Protein AF-A0A3B0U8Y6-F1 (afdb_monomer)

Sequence (195 aa):
MSHQKHTKLQKPIGGKFGRNELGIMGAPCGEIKALSAKLINSLKKHWNVGYIDADHNAPEEEDWSALQNGAVSEFVDKIAFKRLDSLDASPDFRTIDLTLINANHHQAATQIAFVHPKKDLIKKQGKLTNVAMVVLEDSLDAIPDYLVAHINNTEVPVYKASEIEKITQFIDGWLRNRIPKLYGLVLAGGKSTRM

Nearest PDB structures (foldseek):
  4hi0-assembly1_F  TM=5.810E-01  e=1.007E-02  Helicobacter pylori 26695
  5xkt-assembly1_B  TM=5.640E-01  e=8.886E-03  Klebsiella pneumoniae subsp. rhinoscleromatis SB3432
  1ng1-assembly1_A  TM=4.894E-01  e=2.438E-01  Thermus aquaticus
  3iqx-assembly1_B  TM=4.165E-01  e=4.020E-01  Thermochaetoides thermophila
  3cwq-assembly1_A  TM=4.629E-01  e=5.904E+00  Synechocystis sp. PCC 6803

Mean predicted aligned error: 8.91 Å

Organism: NCBI:txid652676

Radius of gyration: 19.88 Å; Cα contacts (8 Å, |Δi|>4): 305; chains: 1; bounding box: 56×62×58 Å

pLDDT: mean 82.64, std 13.47, range [46.31, 98.25]

Solvent-accessible surface area (backbone atoms only — not comparable to full-atom values): 11820 Å² total; per-residue (Å²): 132,88,86,73,96,65,83,87,75,77,78,80,80,58,42,96,81,27,61,37,37,43,9,44,30,37,48,52,70,69,58,47,52,54,53,46,38,55,46,31,51,67,43,46,85,81,39,43,28,27,37,37,44,53,67,74,97,58,90,83,63,80,85,72,54,52,52,85,34,48,24,47,29,33,38,37,44,39,95,92,49,76,48,77,50,46,81,48,100,63,82,57,59,86,71,42,59,34,30,41,30,42,30,84,70,42,92,45,67,25,22,32,43,29,48,31,93,94,28,78,46,80,95,46,51,91,71,60,51,60,64,66,32,37,32,27,37,76,92,51,93,67,84,57,72,86,49,50,77,65,64,67,48,102,76,51,52,75,42,44,61,80,43,50,68,59,55,46,51,50,51,51,53,57,52,60,76,63,59,75,84,83,89,75,83,86,76,87,76,75,86,84,84,84,125

Structure (mmCIF, N/CA/C/O backbone):
data_AF-A0A3B0U8Y6-F1
#
_entry.id   AF-A0A3B0U8Y6-F1
#
loop_
_atom_site.group_PDB
_atom_site.id
_atom_site.type_symbol
_atom_site.label_atom_id
_atom_site.label_alt_id
_atom_site.label_comp_id
_atom_site.label_asym_id
_atom_site.label_entity_id
_atom_site.label_seq_id
_atom_site.pdbx_PDB_ins_code
_atom_site.Cartn_x
_atom_site.Cartn_y
_atom_site.Cartn_z
_atom_site.occupancy
_atom_site.B_iso_or_equiv
_atom_site.auth_seq_id
_atom_site.auth_comp_id
_atom_site.auth_asym_id
_atom_site.auth_atom_id
_atom_site.pdbx_PDB_model_num
ATOM 1 N N . MET A 1 1 ? -7.581 -39.361 -29.787 1.00 46.72 1 MET A N 1
ATOM 2 C CA . MET A 1 1 ? -6.809 -38.477 -28.885 1.00 46.72 1 MET A CA 1
ATOM 3 C C . MET A 1 1 ? -6.598 -37.150 -29.598 1.00 46.72 1 MET A C 1
ATOM 5 O O . MET A 1 1 ? -6.092 -37.161 -30.712 1.00 46.72 1 MET A O 1
ATOM 9 N N . SER A 1 2 ? -7.070 -36.037 -29.032 1.00 53.72 2 SER A N 1
ATOM 10 C CA . SER A 1 2 ? -6.960 -34.715 -29.665 1.00 53.72 2 SER A CA 1
ATOM 11 C C . SER A 1 2 ? -5.519 -34.213 -29.571 1.00 53.72 2 SER A C 1
ATOM 13 O O . SER A 1 2 ? -5.022 -33.975 -28.473 1.00 53.72 2 SER A O 1
ATOM 15 N N . HIS A 1 3 ? -4.842 -34.069 -30.709 1.00 62.75 3 HIS A N 1
ATOM 16 C CA . HIS A 1 3 ? -3.464 -33.591 -30.779 1.00 62.75 3 HIS A CA 1
ATOM 17 C C . HIS A 1 3 ? -3.400 -32.099 -30.419 1.00 62.75 3 HIS A C 1
ATOM 19 O O . HIS A 1 3 ? -3.890 -31.251 -31.165 1.00 62.75 3 HIS A O 1
ATOM 25 N N . GLN A 1 4 ? -2.775 -31.757 -29.292 1.00 59.44 4 GLN A N 1
ATOM 26 C CA . GLN A 1 4 ? -2.574 -30.369 -28.880 1.00 59.44 4 GLN A CA 1
ATOM 27 C C . GLN A 1 4 ? -1.135 -29.940 -29.212 1.00 59.44 4 GLN A C 1
ATOM 29 O O . GLN A 1 4 ? -0.196 -30.352 -28.542 1.00 59.44 4 GLN A O 1
ATOM 34 N N . LYS A 1 5 ? -0.953 -29.124 -30.264 1.00 67.12 5 LYS A N 1
ATOM 35 C CA . LYS A 1 5 ? 0.380 -28.695 -30.750 1.00 67.12 5 LYS A CA 1
ATOM 36 C C . LYS A 1 5 ? 1.151 -27.794 -29.773 1.00 67.12 5 LYS A C 1
ATOM 38 O O . LYS A 1 5 ? 2.372 -27.742 -29.846 1.00 67.12 5 LYS A O 1
ATOM 43 N N . HIS A 1 6 ? 0.455 -27.085 -28.883 1.00 63.34 6 HIS A N 1
ATOM 44 C CA . HIS A 1 6 ? 1.061 -26.142 -27.944 1.00 63.34 6 HIS A CA 1
ATOM 45 C C . HIS A 1 6 ? 0.531 -26.358 -26.527 1.00 63.34 6 HIS A C 1
ATOM 47 O O . HIS A 1 6 ? -0.679 -26.500 -26.318 1.00 63.34 6 HIS A O 1
ATOM 53 N N . THR A 1 7 ? 1.439 -26.340 -25.551 1.00 71.31 7 THR A N 1
ATOM 54 C CA . THR A 1 7 ? 1.111 -26.353 -24.123 1.00 71.31 7 THR A CA 1
ATOM 55 C C . THR A 1 7 ? 0.167 -25.196 -23.798 1.00 71.31 7 THR A C 1
ATOM 57 O O . THR A 1 7 ? 0.429 -24.051 -24.161 1.00 71.31 7 THR A O 1
ATOM 60 N N . LYS A 1 8 ? -0.938 -25.483 -23.098 1.00 71.38 8 LYS A N 1
ATOM 61 C CA . LYS A 1 8 ? -1.808 -24.448 -22.518 1.00 71.38 8 LYS A CA 1
ATOM 62 C C . LYS A 1 8 ? -1.050 -23.785 -21.369 1.00 71.38 8 LYS A C 1
ATOM 64 O O . LYS A 1 8 ? -1.099 -24.258 -20.238 1.00 71.38 8 LYS A O 1
ATOM 69 N N . LEU A 1 9 ? -0.310 -22.724 -21.677 1.00 69.75 9 LEU A N 1
ATOM 70 C CA . LEU A 1 9 ? 0.337 -21.900 -20.664 1.00 69.75 9 LEU A CA 1
ATOM 71 C C . LEU A 1 9 ? -0.748 -21.151 -19.887 1.00 69.75 9 LEU A C 1
ATOM 73 O O . LEU A 1 9 ? -1.579 -20.458 -20.478 1.00 69.75 9 LEU A O 1
ATOM 77 N N . GLN A 1 10 ? -0.757 -21.304 -18.565 1.00 65.56 10 GLN A N 1
ATOM 78 C CA . GLN A 1 10 ? -1.572 -20.449 -17.711 1.00 65.56 10 GLN A CA 1
ATOM 79 C C . GLN A 1 10 ? -1.030 -19.020 -17.804 1.00 65.56 10 GLN A C 1
ATOM 81 O O . GLN A 1 10 ? 0.185 -18.809 -17.794 1.00 65.56 10 GLN A O 1
ATOM 86 N N . LYS A 1 11 ? -1.927 -18.036 -17.937 1.00 60.00 11 LYS A N 1
ATOM 87 C CA . LYS A 1 11 ? -1.515 -16.629 -17.923 1.00 60.00 11 LYS A CA 1
ATOM 88 C C . LYS A 1 11 ? -0.836 -16.321 -16.581 1.00 60.00 11 LYS A C 1
ATOM 90 O O . LYS A 1 11 ? -1.328 -16.797 -15.557 1.00 60.00 11 LYS A O 1
ATOM 95 N N . PRO A 1 12 ? 0.253 -15.532 -16.570 1.00 63.16 12 PRO A N 1
ATOM 96 C CA . PRO A 1 12 ? 0.843 -15.061 -15.327 1.00 63.16 12 PRO A CA 1
ATOM 97 C C . PRO A 1 12 ? -0.217 -14.360 -14.475 1.00 63.16 12 PRO A C 1
ATOM 99 O O . PRO A 1 12 ? -1.010 -13.576 -14.999 1.00 63.16 12 PRO A O 1
ATOM 102 N N . ILE A 1 13 ? -0.226 -14.648 -13.177 1.00 68.75 13 ILE A N 1
ATOM 103 C CA . ILE A 1 13 ? -1.059 -13.929 -12.212 1.00 68.75 13 ILE A CA 1
ATOM 104 C C . ILE A 1 13 ? -0.556 -12.479 -12.167 1.00 68.75 13 ILE A C 1
ATOM 106 O O . ILE A 1 13 ? 0.648 -12.249 -12.053 1.00 68.75 13 ILE A O 1
ATOM 110 N N . GLY A 1 14 ? -1.464 -11.513 -12.298 1.00 71.06 14 GLY A N 1
ATOM 111 C CA . GLY A 1 14 ? -1.136 -10.090 -12.282 1.00 71.06 14 GLY A CA 1
ATOM 112 C C . GLY A 1 14 ? -2.376 -9.205 -12.309 1.00 71.06 14 GLY A C 1
ATOM 113 O O . GLY A 1 14 ? -3.480 -9.685 -12.581 1.00 71.06 14 GLY A O 1
ATOM 114 N N . GLY A 1 15 ? -2.187 -7.926 -11.999 1.00 80.69 15 GLY A N 1
ATOM 115 C CA . GLY A 1 15 ? -3.218 -6.902 -12.092 1.00 80.69 15 GLY A CA 1
ATOM 116 C C . GLY A 1 15 ? -3.096 -6.043 -13.355 1.00 80.69 15 GLY A C 1
ATOM 117 O O . GLY A 1 15 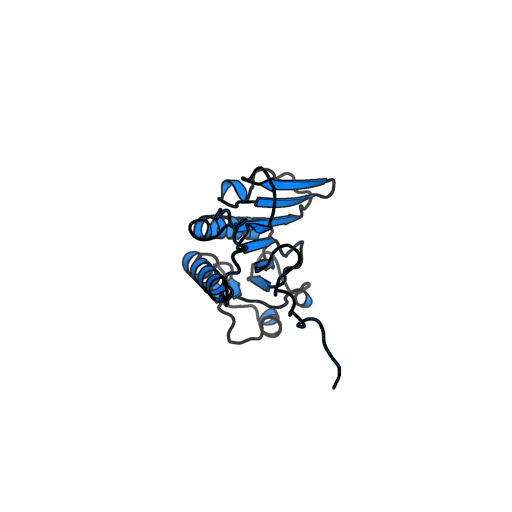? -2.466 -6.428 -14.341 1.00 80.69 15 GLY A O 1
ATOM 118 N N . LYS A 1 16 ? -3.766 -4.890 -13.348 1.00 84.19 16 LYS A N 1
ATOM 119 C CA . LYS A 1 16 ? -3.874 -3.968 -14.492 1.00 84.19 16 LYS A CA 1
ATOM 120 C C . LYS A 1 16 ? -2.579 -3.194 -14.797 1.00 84.19 16 LYS A C 1
ATOM 122 O O . LYS A 1 16 ? -2.317 -2.857 -15.946 1.00 84.19 16 LYS A O 1
ATOM 127 N N . PHE A 1 17 ? -1.821 -2.879 -13.766 1.00 83.25 17 PHE A N 1
ATOM 128 C CA . PHE A 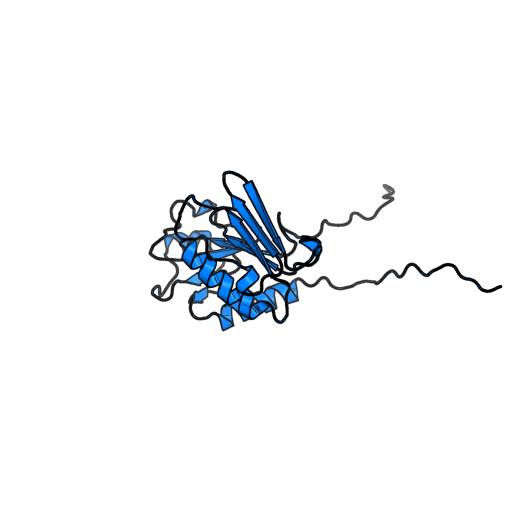1 17 ? -0.668 -1.995 -13.704 1.00 83.25 17 PHE A CA 1
ATOM 129 C C . PHE A 1 17 ? 0.639 -2.702 -13.320 1.00 83.25 17 PHE A C 1
ATOM 131 O O . PHE A 1 17 ? 1.711 -2.114 -13.441 1.00 83.25 17 PHE A O 1
ATOM 138 N N . GLY A 1 18 ? 0.580 -3.943 -12.841 1.00 84.12 18 GLY A N 1
ATOM 139 C CA . GLY A 1 18 ? 1.771 -4.708 -12.488 1.00 84.12 18 GLY A CA 1
ATOM 140 C C . GLY A 1 18 ? 1.474 -6.167 -12.165 1.00 84.12 18 GLY A C 1
ATOM 141 O O . GLY A 1 18 ? 0.327 -6.574 -11.983 1.00 84.12 18 GLY A O 1
ATOM 142 N N . ARG A 1 19 ? 2.528 -6.986 -12.078 1.00 85.62 19 ARG A N 1
ATOM 143 C CA . ARG A 1 19 ? 2.401 -8.386 -11.627 1.00 85.62 19 ARG A CA 1
ATOM 144 C C . ARG A 1 19 ? 1.978 -8.464 -10.165 1.00 85.62 19 ARG A C 1
ATOM 146 O O . ARG A 1 19 ? 1.111 -9.259 -9.815 1.00 85.62 19 ARG A O 1
ATOM 153 N N . ASN A 1 20 ? 2.576 -7.617 -9.335 1.00 91.94 20 ASN A N 1
ATOM 154 C CA . ASN A 1 20 ? 2.226 -7.482 -7.933 1.00 91.94 20 ASN A CA 1
ATOM 155 C C . ASN A 1 20 ? 1.648 -6.087 -7.710 1.00 91.94 20 ASN A C 1
ATOM 157 O O . ASN A 1 20 ? 2.334 -5.086 -7.902 1.00 91.94 20 ASN A O 1
ATOM 161 N N . GLU A 1 21 ? 0.388 -6.035 -7.297 1.00 92.12 21 GLU A N 1
ATOM 162 C CA . GLU A 1 21 ? -0.312 -4.794 -6.986 1.00 92.12 21 GLU A CA 1
ATOM 163 C C . GLU A 1 21 ? -0.836 -4.831 -5.568 1.00 92.12 21 GLU A C 1
ATOM 165 O O . GLU A 1 21 ? -1.469 -5.812 -5.175 1.00 92.12 21 GLU A O 1
ATOM 170 N N . LEU A 1 22 ? -0.629 -3.738 -4.840 1.00 95.19 22 LEU A N 1
ATOM 171 C CA . LEU A 1 22 ? -1.249 -3.515 -3.543 1.00 95.19 22 LEU A CA 1
ATOM 172 C C . LEU A 1 22 ? -1.938 -2.154 -3.541 1.00 95.19 22 LEU A C 1
ATOM 174 O O . LEU A 1 22 ? -1.300 -1.102 -3.548 1.00 95.19 22 LEU A O 1
ATOM 178 N N . GLY A 1 23 ? -3.268 -2.190 -3.552 1.00 95.38 23 GLY A N 1
ATOM 179 C CA . GLY A 1 23 ? -4.106 -1.003 -3.490 1.00 95.38 23 GLY A CA 1
ATOM 180 C C . GLY A 1 23 ? -4.459 -0.621 -2.064 1.00 95.38 23 GLY A C 1
ATOM 181 O O . GLY A 1 23 ? -5.107 -1.401 -1.376 1.00 95.38 23 GLY A O 1
ATOM 182 N N . ILE A 1 24 ? -4.103 0.582 -1.631 1.00 95.88 24 ILE A N 1
ATOM 183 C CA . ILE A 1 24 ? -4.460 1.099 -0.307 1.00 95.88 24 ILE A CA 1
ATOM 184 C C . ILE A 1 24 ? -5.806 1.817 -0.419 1.00 95.88 24 ILE A C 1
ATOM 186 O O . ILE A 1 24 ? -5.938 2.773 -1.183 1.00 95.88 24 ILE A O 1
ATOM 190 N N . MET A 1 25 ? -6.820 1.352 0.310 1.00 92.50 25 MET A N 1
ATOM 191 C CA . MET A 1 25 ? -8.179 1.902 0.262 1.00 92.50 25 MET A CA 1
ATOM 192 C C . MET A 1 25 ? -8.695 2.198 1.666 1.00 92.50 25 MET A C 1
ATOM 194 O O . MET A 1 25 ? -8.497 1.398 2.570 1.00 92.50 25 MET A O 1
ATOM 198 N N . GLY A 1 26 ? -9.430 3.302 1.822 1.00 91.19 26 GLY A N 1
ATOM 199 C CA . GLY A 1 26 ? -10.205 3.575 3.039 1.00 91.19 26 GLY A CA 1
ATOM 200 C C . GLY A 1 26 ? -9.745 4.753 3.878 1.00 91.19 26 GLY A C 1
ATOM 201 O O . GLY A 1 26 ? -10.502 5.207 4.722 1.00 91.19 26 GLY A O 1
ATOM 202 N N . ALA A 1 27 ? -8.590 5.338 3.568 1.00 92.69 27 ALA A N 1
ATOM 203 C CA . ALA A 1 27 ? -8.106 6.551 4.218 1.00 92.69 27 ALA A CA 1
ATOM 204 C C . ALA A 1 27 ? -8.152 7.777 3.278 1.00 92.69 27 ALA A C 1
ATOM 206 O O . ALA A 1 27 ? -8.321 7.629 2.053 1.00 92.69 27 ALA A O 1
ATOM 207 N N . PRO A 1 28 ? -8.082 9.013 3.815 1.00 92.19 28 PRO A N 1
ATOM 208 C CA . PRO A 1 28 ? -7.858 10.221 3.016 1.00 92.19 28 PRO A CA 1
ATOM 209 C C . PRO A 1 28 ? -6.634 10.081 2.095 1.00 92.19 28 PRO A C 1
ATOM 211 O O . PRO A 1 28 ? -5.704 9.349 2.420 1.00 92.19 28 PRO A O 1
ATOM 214 N N . CYS A 1 29 ? -6.627 10.756 0.940 1.00 90.25 29 CYS A N 1
ATOM 215 C CA . CYS A 1 29 ? -5.552 10.582 -0.049 1.00 90.25 29 CYS A CA 1
ATOM 216 C C . CYS A 1 29 ? -4.181 10.984 0.514 1.00 90.25 29 CYS A C 1
ATOM 218 O O . CYS A 1 29 ? -3.234 10.222 0.351 1.00 90.25 29 CYS A O 1
ATOM 220 N N . GLY A 1 30 ? -4.103 12.073 1.287 1.00 90.94 30 GLY A N 1
ATOM 221 C CA . GLY A 1 30 ? -2.889 12.451 2.018 1.00 90.94 30 GLY A CA 1
ATOM 222 C C . GLY A 1 30 ? -2.358 11.360 2.961 1.00 90.94 30 GLY A C 1
ATOM 223 O O . GLY A 1 30 ? -1.163 11.087 2.961 1.00 90.94 30 GLY A O 1
ATOM 224 N N . GLU A 1 31 ? -3.229 10.658 3.693 1.00 93.81 31 GLU A N 1
ATOM 225 C CA . GLU A 1 31 ? -2.825 9.552 4.584 1.00 93.81 31 GLU A CA 1
ATOM 226 C C . GLU A 1 31 ? -2.324 8.335 3.793 1.00 93.81 31 GLU A C 1
ATOM 228 O O . GLU A 1 31 ? -1.347 7.685 4.166 1.00 93.81 31 GLU A O 1
ATOM 233 N N . ILE A 1 32 ? -2.956 8.043 2.652 1.00 94.50 32 ILE A N 1
ATOM 234 C CA . ILE A 1 32 ? -2.502 6.986 1.739 1.00 94.50 32 ILE A CA 1
ATOM 235 C C . ILE A 1 32 ? -1.136 7.333 1.152 1.00 94.50 32 ILE A C 1
ATOM 237 O O . ILE A 1 32 ? -0.259 6.468 1.113 1.00 94.50 32 ILE A O 1
ATOM 241 N N . LYS A 1 33 ? -0.936 8.580 0.716 1.00 93.94 33 LYS A N 1
ATOM 242 C CA . LYS A 1 33 ? 0.350 9.086 0.220 1.00 93.94 33 LYS A CA 1
ATOM 243 C C . LYS A 1 33 ? 1.423 9.012 1.305 1.00 93.94 33 LYS A C 1
ATOM 245 O O . LYS A 1 33 ? 2.512 8.508 1.042 1.00 93.94 33 LYS A O 1
ATOM 250 N N . ALA A 1 34 ? 1.107 9.412 2.537 1.00 94.81 34 ALA A N 1
ATOM 251 C CA . ALA A 1 34 ? 2.023 9.340 3.673 1.00 94.81 34 ALA A CA 1
ATOM 252 C C . ALA A 1 34 ? 2.438 7.896 4.002 1.00 94.81 34 ALA A C 1
ATOM 254 O O . ALA A 1 34 ? 3.629 7.615 4.151 1.00 94.81 34 ALA A O 1
ATOM 255 N N . LEU A 1 35 ? 1.484 6.960 4.062 1.00 96.88 35 LEU A N 1
ATOM 256 C CA . LEU A 1 35 ? 1.784 5.540 4.257 1.00 96.88 35 LEU A CA 1
ATOM 257 C C . LEU A 1 35 ? 2.609 4.983 3.087 1.00 96.88 35 LEU A C 1
ATOM 259 O O . LEU A 1 35 ? 3.621 4.321 3.308 1.00 96.88 35 LEU A O 1
ATOM 263 N N . SER A 1 36 ? 2.224 5.300 1.848 1.00 96.94 36 SER A N 1
ATOM 264 C CA . SER A 1 36 ? 2.934 4.855 0.641 1.00 96.94 36 SER A CA 1
ATOM 265 C C . SER A 1 36 ? 4.378 5.345 0.627 1.00 96.94 36 SER A C 1
ATOM 267 O O . SER A 1 36 ? 5.276 4.550 0.385 1.00 96.94 36 SER A O 1
ATOM 269 N N . ALA A 1 37 ? 4.623 6.616 0.955 1.00 96.12 37 ALA A N 1
ATOM 270 C CA . ALA A 1 37 ? 5.963 7.194 1.040 1.00 96.12 37 ALA A CA 1
ATOM 271 C C . ALA A 1 37 ? 6.859 6.428 2.025 1.00 96.12 37 ALA A C 1
ATOM 273 O O . ALA A 1 37 ? 7.983 6.054 1.683 1.00 96.12 37 ALA A O 1
ATOM 274 N N . LYS A 1 38 ? 6.341 6.125 3.223 1.00 97.06 38 LYS A N 1
ATOM 275 C CA . LYS A 1 38 ? 7.064 5.330 4.225 1.00 97.06 38 LYS A CA 1
ATOM 276 C C . LYS A 1 38 ? 7.364 3.916 3.717 1.00 97.06 38 LYS A C 1
ATOM 278 O 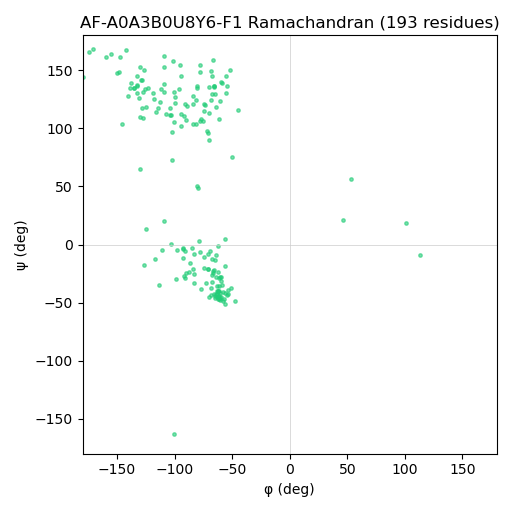O . LYS A 1 38 ? 8.490 3.447 3.861 1.00 97.06 38 LYS A O 1
ATOM 283 N N . LEU A 1 39 ? 6.389 3.256 3.089 1.00 97.62 39 LEU A N 1
ATOM 284 C CA . LEU A 1 39 ? 6.559 1.907 2.540 1.00 97.62 39 LEU A CA 1
ATOM 285 C C . LEU A 1 39 ? 7.574 1.870 1.396 1.00 97.62 39 LEU A C 1
ATOM 287 O O . LEU A 1 39 ? 8.462 1.023 1.403 1.00 97.62 39 LEU A O 1
ATOM 291 N N . ILE A 1 40 ? 7.482 2.804 0.449 1.00 97.06 40 ILE A N 1
ATOM 292 C CA . ILE A 1 40 ? 8.427 2.952 -0.664 1.00 97.06 40 ILE A CA 1
ATOM 293 C C . ILE A 1 40 ? 9.845 3.112 -0.115 1.00 97.06 40 ILE A C 1
ATOM 295 O O . ILE A 1 40 ? 10.747 2.365 -0.494 1.00 97.06 40 ILE A O 1
ATOM 299 N N . ASN A 1 41 ? 10.036 4.037 0.828 1.00 96.62 41 ASN A N 1
ATOM 300 C CA . ASN A 1 41 ? 11.346 4.305 1.405 1.00 96.62 41 ASN A CA 1
ATOM 301 C C . ASN A 1 41 ? 11.940 3.081 2.128 1.00 96.62 41 ASN A C 1
ATOM 303 O O . ASN A 1 41 ? 13.151 2.864 2.068 1.00 96.62 41 ASN A O 1
ATOM 307 N N . SER A 1 42 ? 11.105 2.270 2.781 1.00 96.62 42 SER A N 1
ATOM 308 C CA . SER A 1 42 ? 11.541 1.049 3.465 1.00 96.62 42 SER A CA 1
ATOM 309 C C . SER A 1 42 ? 11.821 -0.114 2.502 1.00 96.62 42 SER A C 1
ATOM 311 O O . SER A 1 42 ? 12.790 -0.849 2.694 1.00 96.62 42 SER A O 1
ATOM 313 N N . LEU A 1 43 ? 11.017 -0.272 1.446 1.00 96.56 43 LEU A N 1
ATOM 314 C CA . LEU A 1 43 ? 11.099 -1.393 0.499 1.00 96.56 43 LEU A CA 1
ATOM 315 C C . LEU A 1 43 ? 12.157 -1.202 -0.598 1.00 96.56 43 LEU A C 1
ATOM 317 O O . LEU A 1 43 ? 12.692 -2.199 -1.089 1.00 96.56 43 LEU A O 1
ATOM 321 N N . LYS A 1 44 ? 12.516 0.044 -0.947 1.00 93.88 44 LYS A N 1
ATOM 322 C CA . LYS A 1 44 ? 13.430 0.359 -2.068 1.00 93.88 44 LYS A CA 1
ATOM 323 C C . LYS A 1 44 ? 14.807 -0.307 -2.003 1.00 93.88 44 LYS A C 1
ATOM 325 O O . LYS A 1 44 ? 15.511 -0.368 -3.002 1.00 93.88 44 LYS A O 1
ATOM 330 N N . LYS A 1 45 ? 15.227 -0.789 -0.827 1.00 91.81 45 LYS A N 1
ATOM 331 C CA . LYS A 1 45 ? 16.498 -1.517 -0.660 1.00 91.81 45 LYS A CA 1
ATOM 332 C C . LYS A 1 45 ? 16.502 -2.879 -1.356 1.00 91.81 45 LYS A C 1
ATOM 334 O O . LYS A 1 45 ? 17.574 -3.386 -1.674 1.00 91.81 45 LYS A O 1
ATOM 339 N N . HIS A 1 46 ? 15.331 -3.484 -1.533 1.00 93.44 46 HIS A N 1
ATOM 340 C CA . HIS A 1 46 ? 15.192 -4.850 -2.039 1.00 93.44 46 HIS A CA 1
ATOM 341 C C . HIS A 1 46 ? 14.265 -4.961 -3.247 1.00 93.44 46 HIS A C 1
ATOM 343 O O . HIS A 1 46 ? 14.332 -5.968 -3.946 1.00 93.44 46 HIS A O 1
ATOM 349 N N . TRP A 1 47 ? 13.427 -3.952 -3.484 1.00 95.12 47 TRP A N 1
ATOM 350 C CA . TRP A 1 47 ? 12.370 -3.999 -4.485 1.00 95.12 47 TRP A CA 1
ATOM 351 C C . TRP A 1 47 ? 12.290 -2.693 -5.262 1.00 95.12 47 TRP A C 1
ATOM 353 O O . TRP A 1 47 ? 12.329 -1.610 -4.676 1.00 95.12 47 TRP A O 1
ATOM 363 N N . ASN A 1 48 ? 12.078 -2.800 -6.568 1.00 93.38 48 ASN A N 1
ATOM 364 C CA . ASN A 1 48 ? 11.692 -1.673 -7.400 1.00 93.38 48 ASN A CA 1
ATOM 365 C C . ASN A 1 48 ? 10.203 -1.389 -7.195 1.00 93.38 48 ASN A C 1
ATOM 367 O O . ASN A 1 48 ? 9.345 -2.147 -7.656 1.00 93.38 48 ASN A O 1
ATOM 371 N N . VAL A 1 49 ? 9.892 -0.305 -6.485 1.00 94.56 49 VAL A N 1
ATOM 372 C CA . VAL A 1 49 ? 8.509 0.068 -6.165 1.00 94.56 49 VAL A CA 1
ATOM 373 C C . VAL A 1 49 ? 8.022 1.158 -7.114 1.00 94.56 49 VAL A C 1
ATOM 375 O O . VAL A 1 49 ? 8.665 2.198 -7.255 1.00 94.56 49 VAL A O 1
ATOM 378 N N . GLY A 1 50 ? 6.879 0.926 -7.754 1.00 93.38 50 GLY A N 1
ATOM 379 C CA . GLY A 1 50 ? 6.130 1.935 -8.497 1.00 93.38 50 GLY A CA 1
ATOM 380 C C . GLY A 1 50 ? 4.939 2.457 -7.699 1.00 93.38 50 GLY A C 1
ATOM 381 O O . GLY A 1 50 ? 4.426 1.765 -6.815 1.00 93.38 50 GLY A O 1
ATOM 382 N N . TYR A 1 51 ? 4.468 3.654 -8.036 1.00 93.81 51 TYR A N 1
ATOM 383 C CA . TYR A 1 51 ? 3.283 4.255 -7.427 1.00 93.81 51 TYR A CA 1
ATOM 384 C C . TYR A 1 51 ? 2.272 4.724 -8.472 1.00 93.81 51 TYR A C 1
ATOM 386 O O . TYR A 1 51 ? 2.651 5.239 -9.524 1.00 93.81 51 TYR A O 1
ATOM 394 N N . ILE A 1 52 ? 0.985 4.541 -8.178 1.00 91.12 52 ILE A N 1
ATOM 395 C CA . ILE A 1 52 ? -0.125 4.922 -9.052 1.00 91.12 52 ILE A CA 1
ATOM 396 C C . ILE A 1 52 ? -1.191 5.675 -8.274 1.00 91.12 52 ILE A C 1
ATOM 398 O O . ILE A 1 52 ? -1.694 5.185 -7.260 1.00 91.12 52 ILE A O 1
ATOM 402 N N . ASP A 1 53 ? -1.601 6.816 -8.817 1.00 8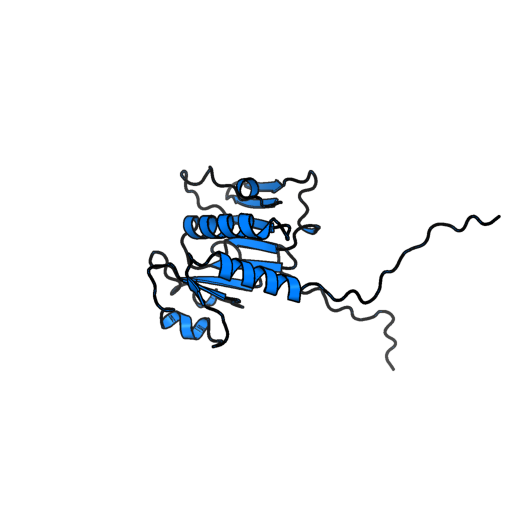9.44 53 ASP A N 1
ATOM 403 C CA . ASP A 1 53 ? -2.650 7.662 -8.258 1.00 89.44 53 ASP A CA 1
ATOM 404 C C . ASP A 1 53 ? -3.536 8.284 -9.352 1.00 89.44 53 ASP A C 1
ATOM 406 O O . ASP A 1 53 ? -3.199 8.262 -10.539 1.00 89.44 53 ASP A O 1
ATOM 410 N N . ALA A 1 54 ? -4.667 8.861 -8.948 1.00 83.50 54 ALA A N 1
ATOM 411 C CA . ALA A 1 54 ? -5.440 9.775 -9.782 1.00 83.50 54 ALA A CA 1
ATOM 412 C C . ALA A 1 54 ? -5.824 11.018 -8.982 1.00 83.50 54 ALA A C 1
ATOM 414 O O . ALA A 1 54 ? -6.261 10.925 -7.837 1.00 83.50 54 ALA A O 1
ATOM 415 N N . ASP A 1 55 ? -5.695 12.183 -9.606 1.00 70.38 55 ASP A N 1
ATOM 416 C CA . ASP A 1 55 ? -5.823 13.464 -8.915 1.00 70.38 55 ASP A CA 1
ATOM 417 C C . ASP A 1 55 ? -7.289 13.864 -8.650 1.00 70.38 55 ASP A C 1
ATOM 419 O O . ASP A 1 55 ? -8.222 13.456 -9.352 1.00 70.38 55 ASP A O 1
ATOM 423 N N . HIS A 1 56 ? -7.489 14.678 -7.612 1.00 58.62 56 HIS A N 1
ATOM 424 C CA . HIS A 1 56 ? -8.749 15.252 -7.142 1.00 58.62 56 HIS A CA 1
ATOM 425 C C . HIS A 1 56 ? -8.618 16.766 -6.946 1.00 58.62 56 HIS A C 1
ATOM 427 O O . HIS A 1 56 ? -8.783 17.221 -5.828 1.00 58.62 56 HIS A O 1
ATOM 433 N N . ASN A 1 57 ? -8.387 17.555 -8.003 1.00 52.88 57 ASN A N 1
ATOM 434 C CA . ASN A 1 57 ? -8.677 19.006 -8.055 1.00 52.88 57 ASN A CA 1
ATOM 435 C C . ASN A 1 57 ? -8.243 19.872 -6.837 1.00 52.88 57 ASN A C 1
ATOM 437 O O . ASN A 1 57 ? -8.794 20.955 -6.642 1.00 52.88 57 ASN A O 1
ATOM 441 N N . ALA A 1 58 ? -7.296 19.420 -6.011 1.00 50.19 58 ALA A N 1
ATOM 442 C CA . ALA A 1 58 ? -6.948 20.045 -4.743 1.00 50.19 58 ALA A CA 1
ATOM 443 C C . ALA A 1 58 ? -5.631 20.810 -4.932 1.00 50.19 58 ALA A C 1
ATOM 445 O O . ALA A 1 58 ? -4.595 20.173 -5.116 1.00 50.19 58 ALA A O 1
ATOM 446 N N . PRO A 1 59 ? -5.645 22.154 -4.884 1.00 46.31 59 PRO A N 1
ATOM 447 C CA . PRO A 1 59 ? -4.462 22.980 -5.144 1.00 46.31 59 PRO A CA 1
ATOM 448 C C . PRO A 1 59 ? -3.310 22.793 -4.141 1.00 46.31 59 PRO A C 1
ATOM 450 O O . PRO A 1 59 ? -2.238 23.344 -4.345 1.00 46.31 59 PRO A O 1
ATOM 453 N N . GLU A 1 60 ? -3.523 22.060 -3.043 1.00 47.75 60 GLU A N 1
ATOM 454 C CA . GLU A 1 60 ? -2.586 21.970 -1.913 1.00 47.75 60 GLU A CA 1
ATOM 455 C C . GLU A 1 60 ? -1.676 20.725 -1.931 1.00 47.75 60 GLU A C 1
ATOM 457 O O . GLU A 1 60 ? -0.787 20.619 -1.092 1.00 47.75 60 GLU A O 1
ATOM 462 N N . GLU A 1 61 ? -1.845 19.782 -2.869 1.00 54.62 61 GLU A N 1
ATOM 463 C CA . GLU A 1 61 ? -1.067 18.524 -2.902 1.00 54.62 61 GLU A CA 1
ATOM 464 C C . GLU A 1 61 ? -0.040 18.440 -4.055 1.00 54.62 61 GLU A C 1
ATOM 466 O O . GLU A 1 61 ? 0.386 17.342 -4.422 1.00 54.62 61 GLU A O 1
ATOM 471 N N . GLU A 1 62 ? 0.367 19.567 -4.651 1.00 56.88 62 GLU A N 1
ATOM 472 C CA . GLU A 1 62 ? 1.250 19.563 -5.835 1.00 56.88 62 GLU A CA 1
ATOM 473 C C . GLU A 1 62 ? 2.706 19.137 -5.555 1.00 56.88 62 GLU A C 1
ATOM 475 O O . GLU A 1 62 ? 3.371 18.657 -6.475 1.00 56.88 62 GLU A O 1
ATOM 480 N N . ASP A 1 63 ? 3.177 19.214 -4.306 1.00 67.44 63 ASP A N 1
ATOM 481 C CA . ASP A 1 63 ? 4.586 18.957 -3.956 1.00 67.44 63 ASP A CA 1
ATOM 482 C C . ASP A 1 63 ? 4.910 17.503 -3.574 1.00 67.44 63 ASP A C 1
ATOM 484 O O . ASP A 1 63 ? 6.076 17.159 -3.370 1.00 67.44 63 ASP A O 1
ATOM 488 N N . TRP A 1 64 ? 3.915 16.617 -3.474 1.00 83.19 64 TRP A N 1
ATOM 489 C CA . TRP A 1 64 ? 4.188 15.216 -3.151 1.00 83.19 64 TRP A CA 1
ATOM 490 C C . TRP A 1 64 ? 4.554 14.420 -4.408 1.00 83.19 64 TRP A C 1
ATOM 492 O O . TRP A 1 64 ? 3.795 14.388 -5.377 1.00 83.19 64 TRP A O 1
ATOM 502 N N . SER A 1 65 ? 5.685 13.711 -4.363 1.00 86.06 65 SER A N 1
ATOM 503 C CA . SER A 1 65 ? 6.053 12.719 -5.377 1.00 86.06 65 SER A CA 1
ATOM 504 C C . SER A 1 65 ? 6.578 11.436 -4.740 1.00 86.06 65 SER A C 1
ATOM 506 O O . SER A 1 65 ? 7.450 11.443 -3.861 1.00 86.06 65 SER A O 1
ATOM 508 N N . ALA A 1 66 ? 6.097 10.302 -5.239 1.00 86.50 66 ALA A N 1
ATOM 509 C CA . ALA A 1 66 ? 6.611 8.988 -4.884 1.00 86.50 66 ALA A CA 1
ATOM 510 C C . ALA A 1 66 ? 8.103 8.838 -5.233 1.00 86.50 66 ALA A C 1
ATOM 512 O O . ALA A 1 66 ? 8.837 8.163 -4.506 1.00 86.50 66 ALA A O 1
ATOM 513 N N . LEU A 1 67 ? 8.578 9.501 -6.297 1.00 88.06 67 LEU A N 1
ATOM 514 C CA . LEU A 1 67 ? 9.981 9.441 -6.722 1.00 88.06 67 LEU A CA 1
ATOM 515 C C . LEU A 1 67 ? 10.924 10.020 -5.663 1.00 88.06 67 LEU A C 1
ATOM 517 O O . LEU A 1 67 ? 11.956 9.422 -5.365 1.00 88.06 67 LEU A O 1
ATOM 521 N N . GLN A 1 68 ? 10.541 11.126 -5.016 1.00 89.25 68 GLN A N 1
ATOM 522 C CA . GLN A 1 68 ? 11.323 11.729 -3.924 1.00 89.25 68 GLN A CA 1
ATOM 523 C C . GLN A 1 68 ? 11.467 10.790 -2.716 1.00 89.25 68 GLN A C 1
ATOM 525 O O . GLN A 1 68 ? 12.423 10.891 -1.949 1.00 89.25 68 GLN A O 1
ATOM 530 N N . ASN A 1 69 ? 10.546 9.836 -2.570 1.00 89.19 69 ASN A N 1
ATOM 531 C CA . ASN A 1 69 ? 10.557 8.833 -1.509 1.00 89.19 69 ASN A CA 1
ATOM 532 C C . ASN A 1 69 ? 11.275 7.532 -1.923 1.00 89.19 69 ASN A C 1
ATOM 534 O O . ASN A 1 69 ? 11.483 6.642 -1.094 1.00 89.19 69 ASN A O 1
ATOM 538 N N . GLY A 1 70 ? 11.739 7.449 -3.174 1.00 88.62 70 GLY A N 1
ATOM 539 C CA . GLY A 1 70 ? 12.523 6.338 -3.712 1.00 88.62 70 GLY A CA 1
ATOM 540 C C . GLY A 1 70 ? 11.739 5.351 -4.573 1.00 88.62 70 GLY A C 1
ATOM 541 O O . GLY A 1 70 ? 12.215 4.233 -4.761 1.00 88.62 70 GLY A O 1
ATOM 542 N N . ALA A 1 71 ? 10.560 5.727 -5.078 1.00 86.62 71 ALA A N 1
ATOM 543 C CA . ALA A 1 71 ? 9.902 4.957 -6.128 1.00 86.62 71 ALA A CA 1
ATOM 544 C C . ALA A 1 71 ? 10.700 5.070 -7.433 1.00 86.62 71 ALA A C 1
ATOM 546 O O . ALA A 1 71 ? 11.318 6.100 -7.701 1.00 86.62 71 ALA A O 1
ATOM 547 N N . VAL A 1 72 ? 10.664 4.026 -8.259 1.00 87.12 72 VAL A N 1
ATOM 548 C CA . VAL A 1 72 ? 11.333 4.022 -9.574 1.00 87.12 72 VAL A CA 1
ATOM 549 C C . VAL A 1 72 ? 10.447 4.598 -10.681 1.00 87.12 72 VAL A C 1
ATOM 551 O O . VAL A 1 72 ? 10.944 5.087 -11.697 1.00 87.12 72 VAL A O 1
ATOM 554 N N . SER A 1 73 ? 9.126 4.560 -10.487 1.00 85.25 73 SER A N 1
ATOM 555 C CA . SER A 1 73 ? 8.155 5.196 -11.373 1.00 85.25 73 SER A CA 1
ATOM 556 C C . SER A 1 73 ? 6.908 5.639 -10.614 1.00 85.25 73 SER A C 1
ATOM 558 O O . SER A 1 73 ? 6.484 5.003 -9.647 1.00 85.25 73 SER A O 1
ATOM 560 N N . GLU A 1 74 ? 6.319 6.730 -11.081 1.00 85.00 74 GLU A N 1
ATOM 561 C CA . GLU A 1 74 ? 5.087 7.322 -10.593 1.00 85.00 74 GLU A CA 1
ATOM 562 C C . GLU A 1 74 ? 4.164 7.599 -11.782 1.00 85.00 74 GLU A C 1
ATOM 564 O O . GLU A 1 74 ? 4.548 8.266 -12.742 1.00 85.00 74 GLU A O 1
ATOM 569 N N . PHE A 1 75 ? 2.933 7.098 -11.719 1.00 84.94 75 PHE A N 1
ATOM 570 C CA . PHE A 1 75 ? 1.893 7.411 -12.692 1.00 84.94 75 PHE A CA 1
ATOM 571 C C . PHE A 1 75 ? 0.730 8.120 -12.003 1.00 84.94 75 PHE A C 1
ATOM 573 O O . PHE A 1 75 ? 0.145 7.590 -11.058 1.00 84.94 75 PHE A O 1
ATOM 580 N N . VAL A 1 76 ? 0.368 9.296 -12.511 1.00 82.56 76 VAL A N 1
ATOM 581 C CA . VAL A 1 76 ? -0.759 10.087 -12.011 1.00 82.56 76 VAL A CA 1
ATOM 582 C C . VAL A 1 76 ? -1.717 10.387 -13.157 1.00 82.56 76 VAL A C 1
ATOM 584 O O . VAL A 1 76 ? -1.362 11.060 -14.128 1.00 82.56 76 VAL A O 1
ATOM 587 N N . ASP A 1 77 ? -2.953 9.905 -13.039 1.00 80.06 77 ASP A N 1
ATOM 588 C CA . ASP A 1 77 ? -4.036 10.260 -13.956 1.00 80.06 77 ASP A CA 1
ATOM 589 C C . ASP A 1 77 ? -4.673 11.582 -13.497 1.00 80.06 77 ASP A C 1
ATOM 591 O O . ASP A 1 77 ? -5.396 11.620 -12.497 1.00 80.06 77 ASP A O 1
ATOM 595 N N . LYS A 1 78 ? -4.372 12.693 -14.181 1.00 76.88 78 LYS A N 1
ATOM 596 C CA . LYS A 1 78 ? -5.026 13.983 -13.928 1.00 76.88 78 LYS A CA 1
ATOM 597 C C . LYS A 1 78 ? -6.191 14.172 -14.892 1.00 76.88 78 LYS A C 1
ATOM 599 O O . LYS A 1 78 ? -6.185 13.685 -16.017 1.00 76.88 78 LYS A O 1
ATOM 604 N N . ILE A 1 79 ? -7.171 14.974 -14.478 1.00 72.56 79 ILE A N 1
ATOM 605 C CA . ILE A 1 79 ? -8.389 15.241 -15.264 1.00 72.56 79 ILE A CA 1
ATOM 606 C C . ILE A 1 79 ? -8.057 15.738 -16.684 1.00 72.56 79 ILE A C 1
ATOM 608 O O . ILE A 1 79 ? -8.716 15.343 -17.642 1.00 72.56 79 ILE A O 1
ATOM 612 N N . ALA A 1 80 ? -7.033 16.587 -16.825 1.00 75.06 80 ALA A N 1
ATOM 613 C CA . ALA A 1 80 ? -6.637 17.168 -18.109 1.00 75.06 80 ALA A CA 1
ATOM 614 C C . ALA A 1 80 ? -5.565 16.361 -18.865 1.00 75.06 80 ALA A C 1
ATOM 616 O O . ALA A 1 80 ? -5.483 16.455 -20.088 1.00 75.06 80 ALA A O 1
ATOM 617 N N . PHE A 1 81 ? -4.719 15.600 -18.164 1.00 72.06 81 PHE A N 1
ATOM 618 C CA . PHE A 1 81 ? -3.595 14.881 -18.764 1.00 72.06 81 PHE A CA 1
ATOM 619 C C . PHE A 1 81 ? -3.115 13.731 -17.879 1.00 72.06 81 PHE A C 1
ATOM 621 O O . PHE A 1 81 ? -3.331 13.714 -16.675 1.00 72.06 81 PHE A O 1
ATOM 628 N N . LYS A 1 82 ? -2.383 12.787 -18.467 1.00 78.12 82 LYS A N 1
ATOM 629 C CA . LYS A 1 82 ? -1.715 11.712 -17.725 1.00 78.12 82 LYS A CA 1
ATOM 630 C C . LYS A 1 82 ? -0.247 12.058 -17.553 1.00 78.12 82 LYS A C 1
ATOM 632 O O . LYS A 1 82 ? 0.399 12.423 -18.534 1.00 78.12 82 LYS A O 1
ATOM 637 N N . ARG A 1 83 ? 0.268 11.944 -16.329 1.00 79.88 83 ARG A N 1
ATOM 638 C CA . ARG A 1 83 ? 1.686 12.147 -16.016 1.00 79.88 83 ARG A CA 1
ATOM 639 C C . ARG A 1 83 ? 2.326 10.808 -15.686 1.00 79.88 83 ARG A C 1
ATOM 641 O O . ARG A 1 83 ? 1.775 10.036 -14.906 1.00 79.88 83 ARG A O 1
ATOM 648 N N . LEU A 1 84 ? 3.465 10.539 -16.305 1.00 79.38 84 LEU A N 1
ATOM 649 C CA . LEU A 1 84 ? 4.280 9.365 -16.040 1.00 79.38 84 LEU A CA 1
ATOM 650 C C . LEU A 1 84 ? 5.707 9.839 -15.817 1.00 79.38 84 LEU A C 1
ATOM 652 O O . LEU A 1 84 ? 6.364 10.271 -16.762 1.00 79.38 84 LEU A O 1
ATOM 656 N N . ASP A 1 85 ? 6.153 9.743 -14.575 1.00 76.19 85 ASP A N 1
ATOM 657 C CA . ASP A 1 85 ? 7.497 10.103 -14.160 1.00 76.19 85 ASP A CA 1
ATOM 658 C C . ASP A 1 85 ? 8.263 8.812 -13.828 1.00 76.19 85 ASP A C 1
ATOM 660 O O . ASP A 1 85 ? 7.723 7.860 -13.252 1.00 76.19 85 ASP A O 1
ATOM 664 N N . SER A 1 86 ? 9.527 8.723 -14.233 1.00 76.38 86 SER A N 1
ATOM 665 C CA . SER A 1 86 ? 10.372 7.557 -13.966 1.00 76.38 86 SER A CA 1
ATOM 666 C C . SER A 1 86 ? 11.828 7.972 -13.819 1.00 76.38 86 SER A C 1
ATOM 668 O O . SER A 1 86 ? 12.268 8.936 -14.442 1.00 76.38 86 SER A O 1
ATOM 670 N N . LEU A 1 87 ? 12.566 7.241 -12.980 1.00 72.00 87 LEU A N 1
ATOM 671 C CA . LEU A 1 87 ? 14.015 7.401 -12.850 1.00 72.00 87 LEU A CA 1
ATOM 672 C C . LEU A 1 87 ? 14.772 6.802 -14.046 1.00 72.00 87 LEU A C 1
ATOM 674 O O . LEU A 1 87 ? 15.906 7.202 -14.305 1.00 72.00 87 LEU A O 1
ATOM 678 N N . ASP A 1 88 ? 14.141 5.889 -14.790 1.00 64.12 88 ASP A N 1
ATOM 679 C CA . ASP A 1 88 ? 14.694 5.303 -16.006 1.00 64.12 88 ASP A CA 1
ATOM 680 C C . ASP A 1 88 ? 14.206 6.057 -17.251 1.00 64.12 88 ASP A C 1
ATOM 682 O O . ASP A 1 88 ? 13.055 6.482 -17.354 1.00 64.12 88 ASP A O 1
ATOM 686 N N . ALA A 1 89 ? 15.071 6.165 -18.265 1.00 52.12 89 ALA A N 1
ATOM 687 C CA . ALA A 1 89 ? 14.742 6.810 -19.543 1.00 52.12 89 ALA A CA 1
ATOM 688 C C . ALA A 1 89 ? 13.639 6.077 -20.340 1.00 52.12 89 ALA A C 1
ATOM 690 O O . ALA A 1 89 ? 13.105 6.615 -21.310 1.00 52.12 89 ALA A O 1
ATOM 691 N N . SER A 1 90 ? 13.303 4.845 -19.946 1.00 55.00 90 SER A N 1
ATOM 692 C CA . SER A 1 90 ? 12.153 4.100 -20.447 1.00 55.00 90 SER A CA 1
ATOM 693 C C . SER A 1 90 ? 11.200 3.879 -19.273 1.00 55.00 90 SER A C 1
ATOM 695 O O . SER A 1 90 ? 11.575 3.161 -18.349 1.00 55.00 90 SER A O 1
ATOM 697 N N . PRO A 1 91 ? 9.994 4.473 -19.276 1.00 53.56 91 PRO A N 1
ATOM 698 C CA . PRO A 1 91 ? 9.082 4.458 -18.132 1.00 53.56 91 PRO A CA 1
ATOM 699 C C . PRO A 1 91 ? 8.318 3.129 -18.037 1.00 53.56 91 PRO A C 1
ATOM 701 O O . PRO A 1 91 ? 7.088 3.065 -17.985 1.00 53.56 91 PRO A O 1
ATOM 704 N N . ASP A 1 92 ? 9.062 2.037 -18.123 1.00 62.34 92 ASP A N 1
ATOM 705 C CA . ASP A 1 92 ? 8.510 0.722 -18.314 1.00 62.34 92 ASP A CA 1
ATOM 706 C C . ASP A 1 92 ? 8.308 0.001 -16.985 1.00 62.34 92 ASP A C 1
ATOM 708 O O . ASP A 1 92 ? 9.253 -0.431 -16.330 1.00 62.34 92 ASP A O 1
ATOM 712 N N . PHE A 1 93 ? 7.043 -0.215 -16.629 1.00 66.75 93 PHE A N 1
ATOM 713 C CA . PHE A 1 93 ? 6.640 -0.979 -15.447 1.00 66.75 93 PHE A CA 1
ATOM 714 C C . PHE A 1 93 ? 7.085 -2.456 -15.478 1.00 66.75 93 PHE A C 1
ATOM 716 O O . PHE A 1 93 ? 6.849 -3.189 -14.518 1.00 66.75 93 PHE A O 1
ATOM 723 N N . ARG A 1 94 ? 7.754 -2.926 -16.541 1.00 68.56 94 ARG A N 1
ATOM 724 C CA . ARG A 1 94 ? 8.374 -4.260 -16.602 1.00 68.56 94 ARG A CA 1
ATOM 725 C C . ARG A 1 94 ? 9.436 -4.498 -15.525 1.00 68.56 94 ARG A C 1
ATOM 727 O O . ARG A 1 94 ? 9.639 -5.660 -15.177 1.00 68.56 94 ARG A O 1
ATOM 734 N N . THR A 1 95 ? 10.114 -3.459 -15.034 1.00 77.25 95 THR A N 1
ATOM 735 C CA . THR A 1 95 ? 11.162 -3.578 -13.998 1.00 77.25 95 THR A CA 1
ATOM 736 C C . THR A 1 95 ? 10.630 -3.402 -12.577 1.00 77.25 95 THR A C 1
ATOM 738 O O . THR A 1 95 ? 11.397 -3.558 -11.627 1.00 77.25 95 THR A O 1
ATOM 741 N N . ILE A 1 96 ? 9.338 -3.091 -12.424 1.00 88.75 96 ILE A N 1
ATOM 742 C CA . ILE A 1 96 ? 8.696 -2.887 -11.127 1.00 88.75 96 ILE A CA 1
ATOM 743 C C . ILE A 1 96 ? 8.320 -4.230 -10.507 1.00 88.75 96 ILE A C 1
ATOM 745 O O . ILE A 1 96 ? 7.572 -5.027 -11.081 1.00 88.75 96 ILE A O 1
ATOM 749 N N . ASP A 1 97 ? 8.810 -4.442 -9.290 1.00 92.56 97 ASP A N 1
ATOM 750 C CA . ASP A 1 97 ? 8.516 -5.625 -8.493 1.00 92.56 97 ASP A CA 1
ATOM 751 C C . ASP A 1 97 ? 7.193 -5.483 -7.738 1.00 92.56 97 ASP A C 1
ATOM 753 O O . ASP A 1 97 ? 6.490 -6.478 -7.554 1.00 92.56 97 ASP A O 1
ATOM 757 N N . LEU A 1 98 ? 6.844 -4.260 -7.318 1.00 94.31 98 LEU A N 1
ATOM 758 C CA . LEU A 1 98 ? 5.609 -3.924 -6.605 1.00 94.31 98 LEU A CA 1
ATOM 759 C C . LEU A 1 98 ? 5.033 -2.592 -7.089 1.00 94.31 98 LEU A C 1
ATOM 761 O O . LEU A 1 98 ? 5.699 -1.563 -7.008 1.00 94.31 98 LEU A O 1
ATOM 765 N N . THR A 1 99 ? 3.756 -2.586 -7.460 1.00 94.12 99 THR A N 1
ATOM 766 C CA . THR A 1 99 ? 3.003 -1.357 -7.725 1.00 94.12 99 THR A CA 1
ATOM 767 C C . THR A 1 99 ? 2.079 -1.048 -6.548 1.00 94.12 99 THR A C 1
ATOM 769 O O . THR A 1 99 ? 1.101 -1.764 -6.310 1.00 94.12 99 THR A O 1
ATOM 772 N N . LEU A 1 100 ? 2.372 0.026 -5.813 1.00 96.25 100 LEU A N 1
ATOM 773 C CA . LEU A 1 100 ? 1.450 0.600 -4.834 1.00 96.25 100 LEU A CA 1
ATOM 774 C C . LEU A 1 100 ? 0.425 1.478 -5.551 1.00 96.25 100 LEU A C 1
ATOM 776 O O . LEU A 1 100 ? 0.774 2.267 -6.425 1.00 96.25 100 LEU A O 1
ATOM 780 N N . ILE A 1 101 ? -0.845 1.339 -5.186 1.00 94.56 101 ILE A N 1
ATOM 781 C CA . ILE A 1 101 ? -1.947 2.035 -5.855 1.00 94.56 101 ILE A CA 1
ATOM 782 C C . ILE A 1 101 ? -2.779 2.765 -4.804 1.00 94.56 101 ILE A C 1
ATOM 784 O O . ILE A 1 101 ? -3.214 2.159 -3.823 1.00 94.56 101 ILE A O 1
ATOM 788 N N . ASN A 1 102 ? -3.078 4.043 -5.022 1.00 93.88 102 ASN A N 1
ATOM 789 C CA . ASN A 1 102 ? -4.148 4.704 -4.287 1.00 93.88 102 ASN A CA 1
ATOM 790 C C . ASN A 1 102 ? -5.501 4.157 -4.762 1.00 93.88 102 ASN A C 1
ATOM 792 O O . ASN A 1 102 ? -6.089 4.587 -5.763 1.00 93.88 102 ASN A O 1
ATOM 796 N N . ALA A 1 103 ? -6.016 3.178 -4.021 1.00 92.19 103 ALA A N 1
ATOM 797 C CA . ALA A 1 103 ? -7.202 2.447 -4.423 1.00 92.19 103 ALA A CA 1
ATOM 798 C C . ALA A 1 103 ? -8.513 3.196 -4.169 1.00 92.19 103 ALA A C 1
ATOM 800 O O . ALA A 1 103 ? -9.590 2.701 -4.500 1.00 92.19 103 ALA A O 1
ATOM 801 N N . ASN A 1 104 ? -8.450 4.437 -3.675 1.00 89.88 104 ASN A N 1
ATOM 802 C CA . ASN A 1 104 ? -9.605 5.326 -3.736 1.00 89.88 104 ASN A CA 1
ATOM 803 C C . ASN A 1 104 ? -10.008 5.667 -5.179 1.00 89.88 104 ASN A C 1
ATOM 805 O O . ASN A 1 104 ? -11.194 5.932 -5.406 1.00 89.88 104 ASN A O 1
ATOM 809 N N . HIS A 1 105 ? -9.056 5.645 -6.119 1.00 86.94 105 HIS A N 1
ATOM 810 C CA . HIS A 1 105 ? -9.254 6.074 -7.507 1.00 86.94 105 HIS A CA 1
ATOM 811 C C . HIS A 1 105 ? -9.149 4.930 -8.514 1.00 86.94 105 HIS A C 1
ATOM 813 O O . HIS A 1 105 ? -9.894 4.893 -9.494 1.00 86.94 105 HIS A O 1
ATOM 819 N N . HIS A 1 106 ? -8.269 3.964 -8.253 1.00 87.06 106 HIS A N 1
ATOM 820 C CA . HIS A 1 106 ? -8.040 2.834 -9.144 1.00 87.06 106 HIS A CA 1
ATOM 821 C C . HIS A 1 106 ? -8.206 1.502 -8.422 1.00 87.06 106 HIS A C 1
ATOM 823 O O . HIS A 1 106 ? -7.675 1.287 -7.342 1.00 87.06 106 HIS A O 1
ATOM 829 N N . GLN A 1 107 ? -8.929 0.565 -9.030 1.00 86.88 107 GLN A N 1
ATOM 830 C CA . GLN A 1 107 ? -9.023 -0.778 -8.471 1.00 86.88 107 GLN A CA 1
ATOM 831 C C . GLN A 1 107 ? -7.677 -1.502 -8.606 1.00 86.88 107 GLN A C 1
ATOM 833 O O . GLN A 1 107 ? -7.066 -1.476 -9.674 1.00 86.88 107 GLN A O 1
ATOM 838 N N . ALA A 1 108 ? -7.262 -2.166 -7.529 1.00 88.94 108 ALA A N 1
ATOM 839 C CA . ALA A 1 108 ? -6.095 -3.040 -7.483 1.00 88.94 108 ALA A CA 1
ATOM 840 C C . ALA A 1 108 ? -6.523 -4.507 -7.365 1.00 88.94 108 ALA A C 1
ATOM 842 O O . ALA A 1 108 ? -7.587 -4.801 -6.813 1.00 88.94 108 ALA A O 1
ATOM 843 N N . ALA A 1 109 ? -5.683 -5.423 -7.852 1.00 89.44 109 ALA A N 1
ATOM 844 C CA . ALA A 1 109 ? -5.945 -6.863 -7.764 1.00 89.44 109 ALA A CA 1
ATOM 845 C C . ALA A 1 109 ? -5.910 -7.412 -6.323 1.00 89.44 109 ALA A C 1
ATOM 847 O O . ALA A 1 109 ? -6.641 -8.348 -5.998 1.00 89.44 109 ALA A O 1
ATOM 848 N N . THR A 1 110 ? -5.069 -6.837 -5.463 1.00 92.38 110 THR A N 1
ATOM 849 C CA . THR A 1 110 ? -4.980 -7.133 -4.027 1.00 92.38 110 THR A CA 1
ATOM 850 C C . THR A 1 110 ? -4.963 -5.818 -3.258 1.00 92.38 110 THR A C 1
ATOM 852 O O . THR A 1 110 ? -4.429 -4.820 -3.746 1.00 92.38 110 THR A O 1
ATOM 855 N N . GLN A 1 111 ? -5.580 -5.791 -2.077 1.00 93.00 111 GLN A N 1
ATOM 856 C CA . GLN A 1 111 ? -5.827 -4.548 -1.349 1.00 93.00 111 GLN A CA 1
ATOM 857 C C . GLN A 1 111 ? -5.302 -4.562 0.089 1.00 93.00 111 GLN A C 1
ATOM 859 O O . GLN A 1 111 ? -5.274 -5.594 0.757 1.00 93.00 111 GLN A O 1
ATOM 864 N N . ILE A 1 112 ? -4.935 -3.374 0.560 1.00 95.06 112 ILE A N 1
ATOM 865 C CA . ILE A 1 112 ? -4.722 -3.022 1.959 1.00 95.06 112 ILE A CA 1
ATOM 866 C C . ILE A 1 112 ? -5.943 -2.209 2.388 1.00 95.06 112 ILE A C 1
ATOM 868 O O . ILE A 1 112 ? -6.198 -1.128 1.845 1.00 95.06 112 ILE A O 1
ATOM 872 N N . ALA A 1 113 ? -6.703 -2.725 3.353 1.00 94.06 113 ALA A N 1
ATOM 873 C CA . ALA A 1 113 ? -7.803 -1.981 3.952 1.00 94.06 113 ALA A CA 1
ATOM 874 C C . ALA A 1 113 ? -7.233 -1.037 5.018 1.00 94.06 113 ALA A C 1
ATOM 876 O O . ALA A 1 113 ? -6.851 -1.482 6.096 1.00 94.06 113 ALA A O 1
ATOM 877 N N . PHE A 1 114 ? -7.143 0.255 4.708 1.00 94.94 114 PHE A N 1
ATOM 878 C CA . PHE A 1 114 ? -6.699 1.285 5.641 1.00 94.94 114 PHE A CA 1
ATOM 879 C C . PHE A 1 114 ? -7.920 1.916 6.318 1.00 94.94 114 PHE A C 1
ATOM 881 O O . PHE A 1 114 ? -8.624 2.732 5.726 1.00 94.94 114 PHE A O 1
ATOM 888 N N . VAL A 1 115 ? -8.186 1.511 7.557 1.00 93.06 115 VAL A N 1
ATOM 889 C CA . VAL A 1 115 ? -9.312 1.995 8.358 1.00 93.06 115 VAL A CA 1
ATOM 890 C C . VAL A 1 115 ? -8.923 3.303 9.035 1.00 93.06 115 VAL A C 1
ATOM 892 O O . VAL A 1 115 ? -7.972 3.343 9.813 1.00 93.06 115 VAL A O 1
ATOM 895 N N . HIS A 1 116 ? -9.667 4.371 8.751 1.00 93.06 116 HIS A N 1
ATOM 896 C CA . HIS A 1 116 ? -9.348 5.711 9.228 1.00 93.06 116 HIS A CA 1
ATOM 897 C C . HIS A 1 116 ? -10.615 6.461 9.687 1.00 93.06 116 HIS A C 1
ATOM 899 O O . HIS A 1 116 ? -11.591 6.508 8.938 1.00 93.06 116 HIS A O 1
ATOM 905 N N . PRO A 1 117 ? -10.621 7.143 10.851 1.00 87.44 117 PRO A N 1
ATOM 906 C CA . PRO A 1 117 ? -11.832 7.771 11.401 1.00 87.44 117 PRO A CA 1
ATOM 907 C C . PRO A 1 117 ? -12.406 8.888 10.513 1.00 87.44 117 PRO A C 1
ATOM 909 O O . PRO A 1 117 ? -13.616 9.028 10.376 1.00 87.44 117 PRO A O 1
ATOM 912 N N . LYS A 1 118 ? -11.542 9.670 9.849 1.00 86.00 118 LYS A N 1
ATOM 913 C CA . LYS A 1 118 ? -11.963 10.741 8.919 1.00 86.00 118 LYS A CA 1
ATOM 914 C C . LYS A 1 118 ? -12.559 10.242 7.592 1.00 86.00 118 LYS A C 1
ATOM 916 O O . LYS A 1 118 ? -13.010 11.066 6.797 1.00 86.00 118 LYS A O 1
ATOM 921 N N . LYS A 1 119 ? -12.515 8.938 7.292 1.00 81.56 119 LYS A N 1
ATOM 922 C CA . LYS A 1 119 ? -13.023 8.408 6.023 1.00 81.56 119 LYS A CA 1
ATOM 923 C C . LYS A 1 119 ? -13.634 7.033 6.216 1.00 81.56 119 LYS A C 1
ATOM 925 O O . LYS A 1 119 ? -12.949 6.026 6.307 1.00 81.56 119 LYS A O 1
ATOM 930 N N . ASP A 1 120 ? -14.955 7.016 6.224 1.00 74.44 120 ASP A N 1
ATOM 931 C CA . ASP A 1 120 ? -15.693 5.783 6.412 1.00 74.44 120 ASP A CA 1
ATOM 932 C C . ASP A 1 120 ? -15.789 4.973 5.102 1.00 74.44 120 ASP A C 1
ATOM 934 O O . ASP A 1 120 ? -16.066 5.504 4.017 1.00 74.44 120 ASP A O 1
ATOM 938 N N . LEU A 1 121 ? -15.574 3.664 5.213 1.00 77.50 121 LEU A N 1
ATOM 939 C CA . LEU A 1 121 ? -15.722 2.691 4.140 1.00 77.50 121 LEU A CA 1
ATOM 940 C C . LEU A 1 121 ? -17.164 2.190 3.968 1.00 77.50 121 LEU A C 1
ATOM 942 O O . LEU A 1 121 ? -17.405 1.462 3.010 1.00 77.50 121 LEU A O 1
ATOM 946 N N . ILE A 1 122 ? -18.135 2.599 4.798 1.00 71.25 122 ILE A N 1
ATOM 947 C CA . ILE A 1 122 ? -19.532 2.123 4.770 1.00 71.25 122 ILE A CA 1
ATOM 948 C C . ILE A 1 122 ? -20.130 2.117 3.358 1.00 71.25 122 ILE A C 1
ATOM 950 O O . ILE A 1 122 ? -20.668 1.113 2.902 1.00 71.25 122 ILE A O 1
ATOM 954 N N . LYS A 1 123 ? -19.986 3.215 2.608 1.00 73.19 123 LYS A N 1
ATOM 955 C CA . LYS A 1 123 ? -20.548 3.327 1.245 1.00 73.19 123 LYS A CA 1
ATOM 956 C C . LYS A 1 123 ? -19.731 2.588 0.176 1.00 73.19 123 LYS A C 1
ATOM 958 O O . LYS A 1 123 ? -20.127 2.551 -0.986 1.00 73.19 123 LYS A O 1
ATOM 963 N N . LYS A 1 124 ? -18.563 2.056 0.539 1.00 75.75 124 LYS A N 1
ATOM 964 C CA . LYS A 1 124 ? -17.588 1.413 -0.353 1.00 75.75 124 LYS A CA 1
ATOM 965 C C . LYS A 1 124 ? -17.229 -0.010 0.088 1.00 75.75 124 LYS A C 1
ATOM 967 O O . LYS A 1 124 ? -16.293 -0.568 -0.471 1.00 75.75 124 LYS A O 1
ATOM 972 N N . GLN A 1 125 ? -17.976 -0.616 1.014 1.00 70.38 125 GLN A N 1
ATOM 973 C CA . GLN A 1 125 ? -17.712 -1.971 1.518 1.00 70.38 125 GLN A CA 1
ATOM 974 C C . GLN A 1 125 ? -17.600 -2.996 0.376 1.00 70.38 125 GLN A C 1
ATOM 976 O O . GLN A 1 125 ? -16.644 -3.758 0.327 1.00 70.38 125 GLN A O 1
ATOM 981 N N . GLY A 1 126 ? -18.482 -2.921 -0.629 1.00 72.69 126 GLY A N 1
ATOM 982 C CA . GLY A 1 126 ? -18.430 -3.789 -1.816 1.00 72.69 126 GLY A CA 1
ATOM 983 C C . GLY A 1 126 ? -17.250 -3.546 -2.773 1.00 72.69 126 GLY A C 1
ATOM 984 O O . GLY A 1 126 ? -17.093 -4.288 -3.737 1.00 72.69 126 GLY A O 1
ATOM 985 N N . LYS A 1 127 ? -16.429 -2.511 -2.545 1.00 80.94 127 LYS A N 1
ATOM 986 C CA . LYS A 1 127 ? -15.178 -2.268 -3.288 1.00 80.94 127 LYS A CA 1
ATOM 987 C C . LYS A 1 127 ? -13.953 -2.884 -2.606 1.00 80.94 127 LYS A C 1
ATOM 989 O O . LYS A 1 127 ? -12.891 -2.916 -3.232 1.00 80.94 127 LYS A O 1
ATOM 994 N N . LEU A 1 128 ? -14.094 -3.346 -1.359 1.00 84.31 128 LEU A N 1
ATOM 995 C CA . LEU A 1 128 ? -13.071 -4.129 -0.677 1.00 84.31 128 LEU A CA 1
ATOM 996 C C . LEU A 1 128 ? -13.120 -5.559 -1.211 1.00 84.31 128 LEU A C 1
ATOM 998 O O . LEU A 1 128 ? -14.054 -6.312 -0.952 1.00 84.31 128 LEU A O 1
ATOM 1002 N N . THR A 1 129 ? -12.114 -5.920 -1.992 1.00 82.25 129 THR A N 1
ATOM 1003 C CA . THR A 1 129 ? -11.982 -7.223 -2.635 1.00 82.25 129 THR A CA 1
ATOM 1004 C C . THR A 1 129 ? -10.552 -7.714 -2.479 1.00 82.25 129 THR A C 1
ATOM 1006 O O . THR A 1 129 ? -9.621 -6.960 -2.758 1.00 82.25 129 THR A O 1
ATOM 1009 N N . ASN A 1 130 ? -10.372 -8.986 -2.109 1.00 88.38 130 ASN A N 1
ATOM 1010 C CA . ASN A 1 130 ? -9.052 -9.614 -1.977 1.00 88.38 130 ASN A CA 1
ATOM 1011 C C . ASN A 1 130 ? -8.100 -8.817 -1.056 1.00 88.38 130 ASN A C 1
ATOM 1013 O O . ASN A 1 130 ? -7.021 -8.377 -1.465 1.00 88.38 130 ASN A O 1
ATOM 1017 N N . VAL A 1 131 ? -8.545 -8.585 0.183 1.00 91.12 131 VAL A N 1
ATOM 1018 C CA . VAL A 1 131 ? -7.788 -7.856 1.209 1.00 91.12 131 VAL A CA 1
ATOM 1019 C C . VAL A 1 131 ? -6.658 -8.743 1.739 1.00 91.12 131 VAL A C 1
ATOM 1021 O O . VAL A 1 131 ? -6.912 -9.828 2.251 1.00 91.12 131 VAL A O 1
ATOM 1024 N N . ALA A 1 132 ? -5.410 -8.286 1.614 1.00 92.81 132 ALA A N 1
ATOM 1025 C CA . ALA A 1 132 ? -4.227 -9.006 2.095 1.00 92.81 132 ALA A CA 1
ATOM 1026 C C . ALA A 1 132 ? -3.837 -8.649 3.532 1.00 92.81 132 ALA A C 1
ATOM 1028 O O . ALA A 1 132 ? -3.243 -9.475 4.217 1.00 92.81 132 ALA A O 1
ATOM 1029 N N . MET A 1 133 ? -4.137 -7.426 3.972 1.00 94.62 133 MET A N 1
ATOM 1030 C CA . MET A 1 133 ? -3.927 -6.973 5.347 1.00 94.62 133 MET A CA 1
ATOM 1031 C C . MET A 1 133 ? -4.879 -5.824 5.683 1.00 94.62 133 MET A C 1
ATOM 1033 O O . MET A 1 133 ? -5.393 -5.142 4.785 1.00 94.62 133 MET A O 1
ATOM 1037 N N . VAL A 1 134 ? -5.024 -5.560 6.977 1.00 94.62 134 VAL A N 1
ATOM 1038 C CA . VAL A 1 134 ? -5.685 -4.365 7.498 1.00 94.62 134 VAL A CA 1
ATOM 1039 C C . VAL A 1 134 ? -4.660 -3.467 8.173 1.00 94.62 134 VAL A C 1
ATOM 1041 O O . VAL A 1 134 ? -3.846 -3.927 8.971 1.00 94.62 134 VAL A O 1
ATOM 1044 N N . VAL A 1 135 ? -4.727 -2.176 7.868 1.00 96.44 135 VAL A N 1
ATOM 1045 C CA . VAL A 1 135 ? -3.989 -1.133 8.577 1.00 96.44 135 VAL A CA 1
ATOM 1046 C C . VAL A 1 135 ? -5.003 -0.265 9.309 1.00 96.44 135 VAL A C 1
ATOM 1048 O O . VAL A 1 135 ? -5.924 0.269 8.695 1.00 96.44 135 VAL A O 1
ATOM 1051 N N . LEU A 1 136 ? -4.858 -0.146 10.620 1.00 95.81 136 LEU A N 1
ATOM 1052 C CA . LEU A 1 136 ? -5.660 0.732 11.459 1.00 95.81 136 LEU A CA 1
ATOM 1053 C C . LEU A 1 136 ? -4.910 2.041 11.661 1.00 95.81 136 LEU A C 1
ATOM 1055 O O . LEU A 1 136 ? -3.722 2.032 11.976 1.00 95.81 136 LEU A O 1
ATOM 1059 N N . GLU A 1 137 ? -5.596 3.167 11.515 1.00 95.75 137 GLU A N 1
ATOM 1060 C CA . GLU A 1 137 ? -5.089 4.423 12.061 1.00 95.75 137 GLU A CA 1
ATOM 1061 C C . GLU A 1 137 ? -4.820 4.260 13.572 1.00 95.75 137 GLU A C 1
ATOM 1063 O O . GLU A 1 137 ? -5.492 3.483 14.258 1.00 95.75 137 GLU A O 1
ATOM 1068 N N . ASP A 1 138 ? -3.784 4.929 14.080 1.00 93.94 138 ASP A N 1
ATOM 1069 C CA . ASP A 1 138 ? -3.215 4.628 15.394 1.00 93.94 138 ASP A CA 1
ATOM 1070 C C . ASP A 1 138 ? -4.206 4.821 16.554 1.00 93.94 138 ASP A C 1
ATOM 1072 O O . ASP A 1 138 ? -4.126 4.087 17.545 1.00 93.94 138 ASP A O 1
ATOM 1076 N N . SER A 1 139 ? -5.183 5.726 16.413 1.00 92.69 139 SER A N 1
ATOM 1077 C CA . SER A 1 139 ? -6.236 5.967 17.410 1.00 92.69 139 SER A CA 1
ATOM 1078 C C . SER A 1 139 ? -7.314 4.878 17.478 1.00 92.69 139 SER A C 1
ATOM 1080 O O . SER A 1 139 ? -8.120 4.885 18.406 1.00 92.69 139 SER A O 1
ATOM 1082 N N . LEU A 1 140 ? -7.352 3.938 16.526 1.00 91.75 140 LEU A N 1
ATOM 1083 C CA . LEU A 1 140 ? -8.374 2.888 16.458 1.00 91.75 140 LEU A CA 1
ATOM 1084 C C . LEU A 1 140 ? -7.871 1.562 17.017 1.00 91.75 140 LEU A C 1
ATOM 1086 O O . LEU A 1 140 ? -6.925 0.989 16.484 1.00 91.75 140 LEU A O 1
ATOM 1090 N N . ASP A 1 141 ? -8.529 1.017 18.034 1.00 88.62 141 ASP A N 1
ATOM 1091 C CA . ASP A 1 141 ? -8.085 -0.227 18.683 1.00 88.62 141 ASP A CA 1
ATOM 1092 C C . ASP A 1 141 ? -8.541 -1.508 17.982 1.00 88.62 141 ASP A C 1
ATOM 1094 O O . ASP A 1 141 ? -7.934 -2.563 18.161 1.00 88.62 141 ASP A O 1
ATOM 1098 N N . ALA A 1 142 ? -9.591 -1.425 17.168 1.00 88.44 142 ALA A N 1
ATOM 1099 C CA . ALA A 1 142 ? -10.162 -2.574 16.485 1.00 88.44 142 ALA A CA 1
ATOM 1100 C C . ALA A 1 142 ? -10.734 -2.200 15.1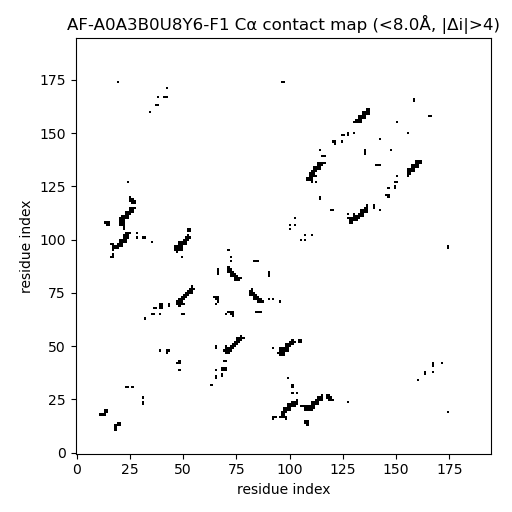16 1.00 88.44 142 ALA A C 1
ATOM 1102 O O . ALA A 1 142 ? -11.030 -1.039 14.823 1.00 88.44 142 ALA A O 1
ATOM 1103 N N . ILE A 1 143 ? -10.917 -3.222 14.281 1.00 88.00 143 ILE A N 1
ATOM 1104 C CA . ILE A 1 143 ? -11.657 -3.101 13.027 1.00 88.00 143 ILE A CA 1
ATOM 1105 C C . ILE A 1 143 ? -13.134 -2.841 13.368 1.00 88.00 143 ILE A C 1
ATOM 1107 O O . ILE A 1 143 ? -13.706 -3.611 14.136 1.00 88.00 143 ILE A O 1
ATOM 1111 N N . PRO A 1 144 ? -13.777 -1.814 12.787 1.00 86.69 144 PRO A N 1
ATOM 1112 C CA . PRO A 1 144 ? -15.203 -1.580 12.974 1.00 86.69 144 PRO A CA 1
ATOM 1113 C C . PRO A 1 144 ? -16.061 -2.774 12.530 1.00 86.69 144 PRO A C 1
ATOM 1115 O O . PRO A 1 144 ? -15.837 -3.325 11.449 1.00 86.69 144 PRO A O 1
ATOM 1118 N N . ASP A 1 145 ? -17.097 -3.109 13.304 1.00 85.50 145 ASP A N 1
ATOM 1119 C CA . ASP A 1 145 ? -17.957 -4.289 13.092 1.00 85.50 145 ASP A CA 1
ATOM 1120 C C . ASP A 1 145 ? -18.504 -4.410 11.661 1.00 85.50 145 ASP A C 1
ATOM 1122 O O . ASP A 1 145 ? -18.564 -5.498 11.087 1.00 85.50 145 ASP A O 1
ATOM 1126 N N . TYR A 1 146 ? -18.847 -3.281 11.035 1.00 81.25 146 TYR A N 1
ATOM 1127 C CA . TYR A 1 146 ? -19.387 -3.258 9.673 1.00 81.25 146 TYR A CA 1
ATOM 1128 C C . TYR A 1 146 ? -18.378 -3.721 8.601 1.00 81.25 146 TYR A C 1
ATOM 1130 O O . TYR A 1 146 ? -18.781 -4.138 7.510 1.00 81.25 146 TYR 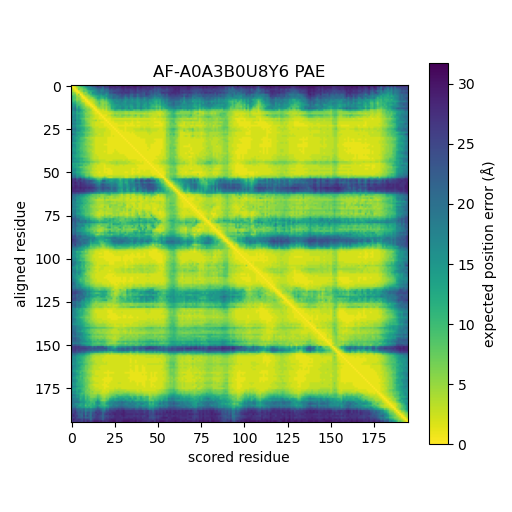A O 1
ATOM 1138 N N . LEU A 1 147 ? -17.071 -3.657 8.882 1.00 80.81 147 LEU A N 1
ATOM 1139 C CA . LEU A 1 147 ? -16.016 -4.157 7.996 1.00 80.81 147 LEU A CA 1
ATOM 1140 C C . LEU A 1 147 ? -15.652 -5.608 8.267 1.00 80.81 147 LEU A C 1
ATOM 1142 O O . LEU A 1 147 ? -15.190 -6.273 7.342 1.00 80.81 147 LEU A O 1
ATOM 1146 N N . VAL A 1 148 ? -15.888 -6.115 9.479 1.00 80.00 148 VAL A N 1
ATOM 1147 C CA . VAL A 1 148 ? -15.538 -7.493 9.859 1.00 80.00 148 VAL A CA 1
ATOM 1148 C C . VAL A 1 148 ? -16.159 -8.496 8.885 1.00 80.00 148 VAL A C 1
ATOM 1150 O O . VAL A 1 148 ? -15.461 -9.367 8.378 1.00 80.00 148 VAL A O 1
ATOM 1153 N N . ALA A 1 149 ? -17.429 -8.307 8.512 1.00 75.62 149 ALA A N 1
ATOM 1154 C CA . ALA A 1 149 ? -18.128 -9.175 7.560 1.00 75.62 149 ALA A CA 1
ATOM 1155 C C . ALA A 1 149 ? -17.576 -9.125 6.117 1.00 75.62 149 ALA A C 1
ATOM 1157 O O . ALA A 1 149 ? -17.767 -10.076 5.363 1.00 75.62 149 ALA A O 1
ATOM 1158 N N . HIS A 1 150 ? -16.887 -8.046 5.731 1.00 73.25 150 HIS A N 1
ATOM 1159 C CA . HIS A 1 150 ? -16.346 -7.837 4.377 1.00 73.25 150 HIS A CA 1
ATOM 1160 C C . HIS A 1 150 ? -14.863 -8.191 4.262 1.00 73.25 150 HIS A C 1
ATOM 1162 O O . HIS A 1 150 ? -14.393 -8.604 3.206 1.00 73.25 150 HIS A O 1
ATOM 1168 N N . ILE A 1 151 ? -14.128 -8.033 5.359 1.00 76.00 151 ILE A N 1
ATOM 1169 C CA . ILE A 1 151 ? -12.726 -8.431 5.487 1.00 76.00 151 ILE A CA 1
ATOM 1170 C C . ILE A 1 151 ? -12.625 -9.925 5.827 1.00 76.00 151 ILE A C 1
ATOM 1172 O O . ILE A 1 151 ? -11.529 -10.469 5.783 1.00 76.00 151 ILE A O 1
ATOM 1176 N N . ASN A 1 152 ? -13.764 -10.570 6.118 1.00 57.06 152 ASN A N 1
ATOM 1177 C CA . ASN A 1 152 ? -13.948 -11.870 6.762 1.00 57.06 152 ASN A CA 1
ATOM 1178 C C . ASN A 1 152 ? -13.124 -13.023 6.165 1.00 57.06 152 ASN A C 1
ATOM 1180 O O . ASN A 1 152 ? -13.627 -13.919 5.497 1.00 57.06 152 ASN A O 1
ATOM 1184 N N . ASN A 1 153 ? -11.841 -12.995 6.486 1.00 56.41 153 ASN A N 1
ATOM 1185 C CA . ASN A 1 153 ? -10.997 -14.124 6.772 1.00 56.41 153 ASN A CA 1
ATOM 1186 C C . ASN A 1 153 ? -10.362 -13.774 8.116 1.00 56.41 153 ASN A C 1
ATOM 1188 O O . ASN A 1 153 ? -9.610 -12.807 8.223 1.00 56.41 153 ASN A O 1
ATOM 1192 N N . THR A 1 154 ? -10.627 -14.579 9.138 1.00 53.31 154 THR A N 1
ATOM 1193 C CA . THR A 1 154 ? -9.988 -14.541 10.468 1.00 53.31 154 THR A CA 1
ATOM 1194 C C . THR A 1 154 ? -8.453 -14.674 10.442 1.00 53.31 154 THR A C 1
ATOM 1196 O O . THR A 1 154 ? -7.822 -14.736 11.489 1.00 53.31 154 THR A O 1
ATOM 1199 N N . GLU A 1 155 ? -7.845 -14.711 9.256 1.00 73.62 155 GLU A N 1
ATOM 1200 C CA . GLU A 1 155 ? -6.413 -14.868 8.999 1.00 73.62 155 GLU A CA 1
ATOM 1201 C C . GLU A 1 155 ? -5.752 -13.599 8.435 1.00 73.62 155 GLU A C 1
ATOM 1203 O O . GLU A 1 155 ? -4.537 -13.583 8.240 1.00 73.62 155 GLU A O 1
ATOM 1208 N N . VAL A 1 156 ? -6.515 -12.536 8.146 1.00 88.00 156 VAL A N 1
ATOM 1209 C CA . VAL A 1 156 ? -5.934 -11.294 7.618 1.00 88.00 156 VAL A CA 1
ATOM 1210 C C . VAL A 1 156 ? -5.192 -10.571 8.747 1.00 88.00 156 VAL A C 1
ATOM 1212 O O . VAL A 1 156 ? -5.817 -10.208 9.746 1.00 88.00 156 VAL A O 1
ATOM 1215 N N . PRO A 1 157 ? -3.874 -10.332 8.623 1.00 93.44 157 PRO A N 1
ATOM 1216 C CA . PRO A 1 157 ? -3.125 -9.646 9.662 1.00 93.44 157 PRO A CA 1
ATOM 1217 C C . PRO A 1 157 ? -3.558 -8.186 9.775 1.00 93.44 157 PRO A C 1
ATOM 1219 O O . PRO A 1 157 ? -3.873 -7.524 8.780 1.00 93.44 157 PRO A O 1
ATOM 1222 N N . VAL A 1 158 ? -3.539 -7.695 11.011 1.00 94.50 158 VAL A N 1
ATOM 1223 C CA . VAL A 1 158 ? -3.923 -6.332 11.373 1.00 94.50 158 VAL A CA 1
ATOM 1224 C C . VAL A 1 158 ? -2.716 -5.638 11.984 1.00 94.50 158 VAL A C 1
ATOM 1226 O O . VAL A 1 158 ? -2.086 -6.181 12.891 1.00 94.50 158 VAL A O 1
ATOM 1229 N N . TYR A 1 159 ? -2.415 -4.441 11.493 1.00 96.88 159 TYR A N 1
ATOM 1230 C CA . TYR A 1 159 ? -1.329 -3.598 11.986 1.00 96.88 159 TYR A CA 1
ATOM 1231 C C . TYR A 1 159 ? -1.837 -2.188 12.263 1.00 96.88 159 TYR A C 1
ATOM 1233 O O . TYR A 1 159 ? -2.773 -1.718 11.616 1.00 96.88 159 TYR A O 1
ATOM 1241 N N . LYS A 1 160 ? -1.196 -1.487 13.188 1.00 97.50 160 LYS A N 1
ATOM 1242 C CA . LYS A 1 160 ? -1.342 -0.040 13.354 1.00 97.50 160 LYS A CA 1
ATOM 1243 C C . LYS A 1 160 ? -0.527 0.685 12.276 1.00 97.50 160 LYS A C 1
ATOM 1245 O O . LYS A 1 160 ? 0.510 0.191 11.836 1.00 97.50 160 LYS A O 1
ATOM 1250 N N . ALA A 1 161 ? -0.973 1.860 11.839 1.00 96.94 161 ALA A N 1
ATOM 1251 C CA . ALA A 1 161 ? -0.304 2.651 10.803 1.00 96.94 161 ALA A CA 1
ATOM 1252 C C . ALA A 1 161 ? 1.125 3.064 11.204 1.00 96.94 161 ALA A C 1
ATOM 1254 O O . ALA A 1 161 ? 1.992 3.218 10.338 1.00 96.94 161 ALA A O 1
ATOM 1255 N N . SER A 1 162 ? 1.382 3.201 12.507 1.00 96.81 162 SER A N 1
ATOM 1256 C CA . SER A 1 162 ? 2.714 3.413 13.081 1.00 96.81 162 SER A CA 1
ATOM 1257 C C . SER A 1 162 ? 3.633 2.188 13.023 1.00 96.81 162 SER A C 1
ATOM 1259 O O . SER A 1 162 ? 4.849 2.363 13.046 1.00 96.81 162 SER A O 1
ATOM 1261 N N . GLU A 1 163 ? 3.110 0.965 12.890 1.00 97.81 163 GLU A N 1
ATOM 1262 C CA . GLU A 1 163 ? 3.895 -0.280 12.840 1.00 97.81 163 GLU A CA 1
ATOM 1263 C C . GLU A 1 163 ? 4.487 -0.531 11.443 1.00 97.81 163 GLU A C 1
ATOM 1265 O O . GLU A 1 163 ? 4.360 -1.612 10.856 1.00 97.81 163 GLU A O 1
ATOM 1270 N N . ILE A 1 164 ? 5.144 0.490 10.890 1.00 97.62 164 ILE A N 1
ATOM 1271 C CA . ILE A 1 164 ? 5.636 0.501 9.513 1.00 97.62 164 ILE A CA 1
ATOM 1272 C C . ILE A 1 164 ? 6.618 -0.638 9.235 1.00 97.62 164 ILE A C 1
ATOM 1274 O O . ILE A 1 164 ? 6.598 -1.210 8.142 1.00 97.62 164 ILE A O 1
ATOM 1278 N N . GLU A 1 165 ? 7.439 -1.024 10.211 1.00 97.50 165 GLU A N 1
ATOM 1279 C CA . GLU A 1 165 ? 8.378 -2.137 10.087 1.00 97.50 165 GLU A CA 1
ATOM 1280 C C . GLU A 1 165 ? 7.640 -3.465 9.899 1.00 97.50 165 GLU A C 1
ATOM 1282 O O . GLU A 1 165 ? 8.016 -4.253 9.031 1.00 97.50 165 GLU A O 1
ATOM 1287 N N . LYS A 1 166 ? 6.554 -3.695 10.651 1.00 98.19 166 LYS A N 1
ATOM 1288 C CA . LYS A 1 166 ? 5.751 -4.924 10.547 1.00 98.19 166 LYS A CA 1
ATOM 1289 C C . LYS A 1 166 ? 5.019 -4.990 9.212 1.00 98.19 166 LYS A C 1
ATOM 1291 O O . LYS A 1 166 ? 5.042 -6.030 8.555 1.00 98.19 166 LYS A O 1
ATOM 1296 N N . ILE A 1 167 ? 4.434 -3.871 8.781 1.00 98.25 167 ILE A N 1
ATOM 1297 C CA . ILE A 1 167 ? 3.761 -3.764 7.479 1.00 98.25 167 ILE A CA 1
ATOM 1298 C C . ILE A 1 167 ? 4.767 -4.029 6.350 1.00 98.25 167 ILE A C 1
ATOM 1300 O O . ILE A 1 167 ? 4.510 -4.836 5.457 1.00 98.25 167 ILE A O 1
ATOM 1304 N N . THR A 1 168 ? 5.944 -3.402 6.413 1.00 97.75 168 THR A N 1
ATOM 1305 C CA . THR A 1 168 ? 7.019 -3.594 5.429 1.00 97.75 168 THR A CA 1
ATOM 1306 C C . THR A 1 168 ? 7.476 -5.052 5.389 1.00 97.75 168 THR A C 1
ATOM 1308 O O . THR A 1 168 ? 7.593 -5.624 4.307 1.00 97.75 168 THR A O 1
ATOM 1311 N N . GLN A 1 169 ? 7.701 -5.674 6.551 1.00 98.00 169 GLN A N 1
ATOM 1312 C CA . GLN A 1 169 ? 8.129 -7.070 6.646 1.00 98.00 169 GLN A CA 1
ATOM 1313 C C . GLN A 1 169 ? 7.085 -8.026 6.061 1.00 98.00 169 GLN A C 1
ATOM 1315 O O . GLN A 1 169 ? 7.444 -8.973 5.357 1.00 98.00 169 GLN A O 1
ATOM 1320 N N . PHE A 1 170 ? 5.798 -7.769 6.307 1.00 97.75 170 PHE A N 1
ATOM 1321 C CA . PHE A 1 170 ? 4.729 -8.536 5.681 1.00 97.75 170 PHE A CA 1
ATOM 1322 C C . PHE A 1 170 ? 4.775 -8.411 4.153 1.00 97.75 170 PHE A C 1
ATOM 1324 O O . PHE A 1 170 ? 4.722 -9.427 3.461 1.00 97.75 170 PHE A O 1
ATOM 1331 N N . ILE A 1 171 ? 4.899 -7.190 3.617 1.00 97.44 171 ILE A N 1
ATOM 1332 C CA . ILE A 1 171 ? 4.939 -6.958 2.163 1.00 97.44 171 ILE A CA 1
ATOM 1333 C C . ILE A 1 171 ? 6.165 -7.629 1.534 1.00 97.44 171 ILE A C 1
ATOM 1335 O O . ILE A 1 171 ? 6.031 -8.278 0.499 1.00 97.44 171 ILE A O 1
ATOM 1339 N N . ASP A 1 172 ? 7.338 -7.535 2.164 1.00 97.25 172 ASP A N 1
ATOM 1340 C CA . ASP A 1 172 ? 8.551 -8.220 1.704 1.00 97.25 172 ASP A CA 1
ATOM 1341 C C . ASP A 1 172 ? 8.338 -9.741 1.634 1.00 97.25 172 ASP A C 1
ATOM 1343 O O . ASP A 1 172 ? 8.574 -10.352 0.591 1.00 97.25 172 ASP A O 1
ATOM 1347 N N . GLY A 1 173 ? 7.795 -10.355 2.692 1.00 96.38 173 GLY A N 1
ATOM 1348 C CA . GLY A 1 173 ? 7.455 -11.780 2.691 1.00 96.38 173 GLY A CA 1
ATOM 1349 C C . GLY A 1 173 ? 6.420 -12.145 1.619 1.00 96.38 173 GLY A C 1
ATOM 1350 O O . GLY A 1 173 ? 6.568 -13.149 0.916 1.00 96.38 173 GLY A O 1
ATOM 1351 N N . TRP A 1 174 ? 5.401 -11.303 1.441 1.00 94.94 174 TRP A N 1
ATOM 1352 C CA . TRP A 1 174 ? 4.371 -11.468 0.416 1.00 94.94 174 TRP A CA 1
ATOM 1353 C C . TRP A 1 174 ? 4.952 -11.426 -1.006 1.00 94.94 174 TRP A C 1
ATOM 1355 O O . TRP A 1 174 ? 4.564 -12.248 -1.838 1.00 94.94 174 TRP A O 1
ATOM 1365 N N . LEU A 1 175 ? 5.920 -10.543 -1.277 1.00 94.44 175 LEU A N 1
ATOM 1366 C CA . LEU A 1 175 ? 6.633 -10.471 -2.557 1.00 94.44 175 LEU A CA 1
ATOM 1367 C C . LEU A 1 175 ? 7.563 -11.670 -2.770 1.00 94.44 175 LEU A C 1
ATOM 1369 O O . LEU A 1 175 ? 7.529 -12.284 -3.838 1.00 94.44 175 LEU A O 1
ATOM 1373 N N . ARG A 1 176 ? 8.346 -12.068 -1.757 1.00 94.38 176 ARG A N 1
ATOM 1374 C CA . ARG A 1 176 ? 9.249 -13.235 -1.848 1.00 94.38 176 ARG A CA 1
ATOM 1375 C C . A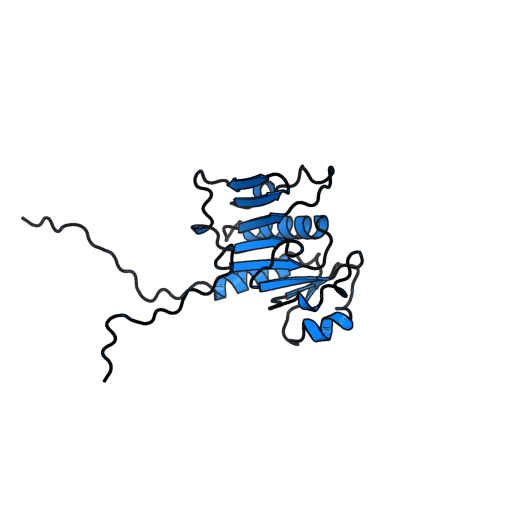RG A 1 176 ? 8.501 -14.518 -2.186 1.00 94.38 176 ARG A C 1
ATOM 1377 O O . ARG A 1 176 ? 8.954 -15.285 -3.032 1.00 94.38 176 ARG A O 1
ATOM 1384 N N . ASN A 1 177 ? 7.327 -14.718 -1.590 1.00 90.94 177 ASN A N 1
ATOM 1385 C CA . ASN A 1 177 ? 6.472 -15.877 -1.860 1.00 90.94 177 ASN A CA 1
ATOM 1386 C C . ASN A 1 177 ? 5.871 -15.884 -3.276 1.00 90.94 177 ASN A C 1
ATOM 1388 O O . ASN A 1 177 ? 5.336 -16.903 -3.714 1.00 90.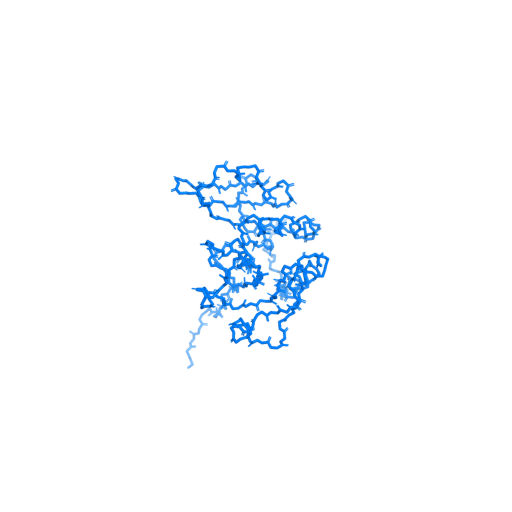94 177 ASN A O 1
ATOM 1392 N N . ARG A 1 178 ? 5.959 -14.762 -3.998 1.00 89.50 178 ARG A N 1
ATOM 1393 C CA . ARG A 1 178 ? 5.477 -14.595 -5.375 1.00 89.50 178 ARG A CA 1
ATOM 1394 C C . ARG A 1 178 ? 6.593 -14.621 -6.412 1.00 89.50 178 ARG A C 1
ATOM 1396 O O . ARG A 1 178 ? 6.299 -14.535 -7.604 1.00 89.50 178 ARG A O 1
ATOM 1403 N N . ILE A 1 179 ? 7.850 -14.792 -5.996 1.00 85.25 179 ILE A N 1
ATOM 1404 C CA . ILE A 1 179 ? 8.943 -15.048 -6.933 1.00 85.25 179 ILE A CA 1
ATOM 1405 C C . ILE A 1 179 ? 8.671 -16.403 -7.606 1.00 85.25 179 ILE A C 1
ATOM 1407 O O . ILE A 1 179 ? 8.603 -17.432 -6.923 1.00 85.25 179 ILE A O 1
ATOM 1411 N N . PRO A 1 180 ? 8.493 -16.447 -8.938 1.00 77.88 180 PRO A N 1
ATOM 1412 C CA . PRO A 1 180 ? 8.221 -17.697 -9.624 1.00 77.88 180 PRO A CA 1
ATOM 1413 C C . PRO A 1 180 ? 9.435 -18.621 -9.521 1.00 77.88 180 PRO A C 1
ATOM 1415 O O . PRO A 1 180 ? 10.574 -18.204 -9.735 1.00 77.88 180 PRO A O 1
ATOM 1418 N N . LYS A 1 181 ? 9.192 -19.905 -9.241 1.00 78.62 181 LYS A N 1
ATOM 1419 C CA . LYS A 1 181 ? 10.244 -20.924 -9.311 1.00 78.62 181 LYS A CA 1
ATOM 1420 C C . LYS A 1 181 ? 10.787 -20.975 -10.741 1.00 78.62 181 LYS A C 1
ATOM 1422 O O . LYS A 1 181 ? 10.029 -21.192 -11.688 1.00 78.62 181 LYS A O 1
ATOM 1427 N N . LEU A 1 182 ? 12.093 -20.779 -10.898 1.00 77.81 182 LEU A N 1
ATOM 1428 C CA . LEU A 1 182 ? 12.758 -20.921 -12.188 1.00 77.81 182 LEU A CA 1
ATOM 1429 C C . LEU A 1 182 ? 12.902 -22.414 -12.505 1.00 77.81 182 LEU A C 1
ATOM 1431 O O . LEU A 1 182 ? 13.729 -23.098 -11.913 1.00 77.81 182 LEU A O 1
ATOM 1435 N N . TYR A 1 183 ? 12.093 -22.921 -13.434 1.00 75.69 183 TYR A N 1
ATOM 1436 C CA . TYR A 1 183 ? 12.146 -24.333 -13.840 1.00 75.69 183 TYR A CA 1
ATOM 1437 C C . TYR A 1 183 ? 13.171 -24.616 -14.945 1.00 75.69 183 TYR A C 1
ATOM 1439 O O . TYR A 1 183 ? 13.529 -25.766 -15.173 1.00 75.69 183 TYR A O 1
ATOM 1447 N N . GLY A 1 184 ? 13.660 -23.585 -15.633 1.00 75.56 184 GLY A N 1
ATOM 1448 C CA . GLY A 1 184 ? 14.671 -23.736 -16.670 1.00 75.56 184 GLY A CA 1
ATOM 1449 C C . GLY A 1 184 ? 15.056 -22.401 -17.288 1.00 75.56 184 GLY A C 1
ATOM 1450 O O . GLY A 1 184 ? 14.217 -21.517 -17.455 1.00 75.56 184 GLY A O 1
ATOM 1451 N N . LEU A 1 185 ? 16.335 -22.270 -17.628 1.00 78.62 185 LEU A N 1
ATOM 1452 C CA . LEU A 1 185 ? 16.895 -21.141 -18.359 1.00 78.62 185 LEU A CA 1
ATOM 1453 C C . LEU A 1 185 ? 17.224 -21.616 -19.775 1.00 78.62 185 LEU A C 1
ATOM 1455 O O . LEU A 1 185 ? 18.106 -22.452 -19.960 1.00 78.62 185 LEU A O 1
ATOM 1459 N N . VAL A 1 186 ? 16.509 -21.106 -20.776 1.00 79.44 186 VAL A N 1
ATOM 1460 C CA . VAL A 1 186 ? 16.821 -21.397 -22.179 1.00 79.44 186 VAL A CA 1
ATOM 1461 C C . VAL A 1 186 ? 17.805 -20.345 -22.670 1.00 79.44 186 VAL A C 1
ATOM 1463 O O . VAL A 1 186 ? 17.437 -19.192 -22.883 1.00 79.44 186 VAL A O 1
ATOM 1466 N N . LEU A 1 187 ? 19.060 -20.748 -22.848 1.00 80.25 187 LEU A N 1
ATOM 1467 C CA . LEU A 1 187 ? 20.075 -19.927 -23.495 1.00 80.25 187 LEU A CA 1
ATOM 1468 C C . LEU A 1 187 ? 20.079 -20.261 -24.986 1.00 80.25 187 LEU A C 1
ATOM 1470 O O . LEU A 1 187 ? 20.481 -21.354 -25.385 1.00 80.25 187 LEU A O 1
ATOM 1474 N N . ALA A 1 188 ? 19.625 -19.330 -25.821 1.00 71.62 188 ALA A N 1
ATOM 1475 C CA . ALA A 1 188 ? 19.838 -19.437 -27.258 1.00 71.62 188 ALA A CA 1
ATOM 1476 C C . ALA A 1 188 ? 21.327 -19.166 -27.543 1.00 71.62 188 ALA A C 1
ATOM 1478 O O . ALA A 1 188 ? 21.769 -18.020 -27.557 1.00 71.62 188 ALA A O 1
ATOM 1479 N N . GLY A 1 189 ? 22.118 -20.232 -27.688 1.00 68.25 189 GLY A N 1
ATOM 1480 C CA . GLY A 1 189 ? 23.543 -20.149 -28.011 1.00 68.25 189 GLY A CA 1
ATOM 1481 C C . GLY A 1 189 ? 23.791 -19.567 -29.407 1.00 68.25 189 GLY A C 1
ATOM 1482 O O . GLY A 1 189 ? 23.110 -19.924 -30.369 1.00 68.25 189 GLY A O 1
ATOM 1483 N N . GLY A 1 190 ? 24.775 -18.667 -29.500 1.00 70.69 190 GLY A N 1
ATOM 1484 C CA . GLY A 1 190 ? 25.226 -18.028 -30.736 1.00 70.69 190 GLY A CA 1
ATOM 1485 C C . GLY A 1 190 ? 25.884 -18.996 -31.727 1.00 70.69 190 GLY A C 1
ATOM 1486 O O . GLY A 1 190 ? 26.342 -20.080 -31.369 1.00 70.69 190 GLY A O 1
ATOM 1487 N N . LYS A 1 191 ? 25.905 -18.575 -32.997 1.00 64.44 191 LYS A N 1
ATOM 1488 C CA . LYS A 1 191 ? 26.389 -19.316 -34.172 1.00 64.44 191 LYS A CA 1
ATOM 1489 C C . LYS A 1 191 ? 27.739 -20.001 -33.892 1.00 64.44 191 LYS A C 1
ATOM 1491 O O . LYS A 1 191 ? 28.740 -19.326 -33.679 1.00 64.44 191 LYS A O 1
ATOM 1496 N N . SER A 1 192 ? 27.757 -21.336 -33.915 1.00 67.50 192 SER A N 1
ATOM 1497 C CA . SER A 1 192 ? 28.982 -22.138 -33.820 1.00 67.50 192 SER A CA 1
ATOM 1498 C C . SER A 1 192 ? 29.902 -21.815 -34.998 1.00 67.50 192 SER A C 1
ATOM 1500 O O . SER A 1 192 ? 29.619 -22.197 -36.132 1.00 67.50 192 SER A O 1
ATOM 1502 N N . THR A 1 193 ? 30.999 -21.110 -34.741 1.00 67.50 193 THR A N 1
ATOM 1503 C CA . THR A 1 193 ? 32.121 -20.979 -35.675 1.00 67.50 193 THR A CA 1
ATOM 1504 C C . THR A 1 193 ? 33.234 -21.907 -35.210 1.00 67.50 193 THR A C 1
ATOM 1506 O O . THR A 1 193 ? 34.235 -21.474 -34.645 1.00 67.50 193 THR A O 1
ATOM 1509 N N . ARG A 1 194 ? 33.029 -23.212 -35.388 1.00 63.41 194 ARG A N 1
ATOM 1510 C CA . ARG A 1 194 ? 34.145 -24.152 -35.480 1.00 63.41 194 ARG A CA 1
ATOM 1511 C C . ARG A 1 194 ? 34.312 -24.489 -36.952 1.00 63.41 194 ARG A C 1
ATOM 1513 O O . ARG A 1 194 ? 33.566 -25.310 -37.478 1.00 63.41 194 ARG A O 1
ATOM 1520 N N . MET A 1 195 ? 35.240 -23.788 -37.587 1.00 48.69 195 MET A N 1
ATOM 1521 C CA . MET A 1 195 ? 35.881 -24.196 -38.829 1.00 48.69 195 MET A CA 1
ATOM 1522 C C . MET A 1 195 ? 37.380 -24.042 -38.626 1.00 48.69 195 MET A C 1
ATOM 1524 O O . MET A 1 195 ? 37.758 -23.016 -38.015 1.00 48.69 195 MET A O 1
#

Foldseek 3Di:
DDDDPDDPDDDQCPKDLASAEEEEDFDDPVLLLVLLLLLQLLCLVPFQEEEEEEDDPDPPPPPRDSVVSPHQWYWYHYPVDIDIDGPDPDSDNPRGLYYYY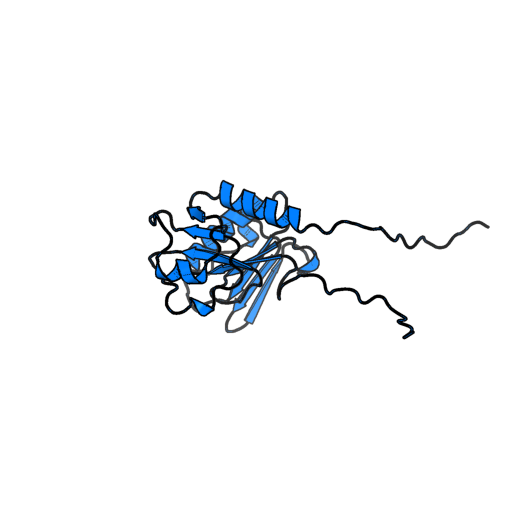HCVGPQGPEYEYEHDPVGGCLVPLVSHDRYQAYEYAQPDPDDDPSNCVSVPDPPHYYYYSVVSVVVSVSVVVVSVVSPDPDPDDDDPDDDDPDD

Secondary structure (DSSP, 8-state):
----SS--PPPPP--SS-SSEEEEESS-HHHHHHHHHHHHHHHTTTS-EEEEEE--S-TT-TT--TGGGT-SEEEEE-SS-EEEEESSSS--GGG-SEEEEETTTS--SSEEEEEBTTB--GGGGGG--SEEEEEE-TT--S--HHHHHHH--TT--EEETT-HHHHHHHHHHHHHTTSPP--------------